Protein AF-A0A8J3ZI90-F1 (afdb_monomer_lite)

Radius of gyration: 17.06 Å; chains: 1; bounding box: 37×40×48 Å

pLDDT: mean 91.85, std 9.41, range [46.22, 98.62]

Foldseek 3Di:
DADDDLVLLVLLVVLLVCVVVVRLVVVLVVLVVQCVVCLLPLVSLVSNLSSLVSCLVVDPDPVVNVVSLVSNLVSLVSNCVNPVLNLVSLVVQLVSLLPPDCVPVPDVVSNVVSLVVSLVSLVVSLVSCVVDPDDLLNLLSLLSQLLSCVVVVVVVSNVVSLVVSVPDPRAEDPRQSVLLVSCVSLLVCLVRPDPVCNVSSLVNLCHHPVPHPSSVVSNVVVVD

Secondary structure (DSSP, 8-state):
-BPP-HHHHHHHHHHHHHHHTT-HHHHHHHHHHHHHH-TTSHHHHHHHHHHHHHHGGG--SHHHHHHHHHHHHHHHHHHHHH-TTBHHHHHHHHHHHHT--TTSTT-HHHHHHHHHHHHHHHHHHHHHHTTS---GGGHHHHHHHHHHHHTTT-HHHHHHHHHHHTSSPP-----HHHHHHHTHHHHHHHHHS-TTTHHHHHHHHHHH-TT-HHHHHHHHHTT-

Sequence (224 aa):
MRLITRADDELYEAVRVALRLGRANRIVDQLNERYQTDWDDPEVSFRYTLAVMATLHTVRSDVEGHRSYNAAMEALGDVLSAAPDHWPARYCRARLRALVPTGFSAYTMFVEHERTMAREDLDDLADRQAAEPWEPYFACTHVQQAYVASMSDDWPAVARFLELAGRQPPAPVRFKALGSMLCEPLLALYSSVGVGQRPVVGALMAAMFPDQAAVTAALAQSVR

Organism: NCBI:txid175570

Structure (mmCIF, N/CA/C/O backbone):
data_AF-A0A8J3ZI90-F1
#
_entry.id   AF-A0A8J3ZI90-F1
#
loop_
_atom_site.group_PDB
_atom_site.id
_atom_site.type_symbol
_atom_site.label_atom_id
_atom_site.label_alt_id
_atom_site.label_comp_id
_atom_site.label_asym_id
_atom_site.label_entity_id
_atom_site.label_seq_id
_atom_site.pdbx_PDB_ins_code
_atom_site.Cartn_x
_atom_site.Cartn_y
_atom_site.Cartn_z
_atom_site.occupancy
_atom_site.B_iso_or_equiv
_atom_site.auth_seq_id
_atom_site.auth_comp_id
_atom_site.auth_asym_id
_atom_site.auth_atom_id
_atom_site.pdbx_PDB_model_num
ATOM 1 N N . MET A 1 1 ? -8.433 -15.099 2.879 1.00 94.88 1 MET A N 1
ATOM 2 C CA . MET A 1 1 ? -7.638 -13.857 2.907 1.00 94.88 1 MET A CA 1
ATOM 3 C C . MET A 1 1 ? -8.563 -12.658 3.084 1.00 94.88 1 MET A C 1
ATOM 5 O O . MET A 1 1 ? -9.571 -12.579 2.387 1.00 94.88 1 MET A O 1
ATOM 9 N N . ARG A 1 2 ? -8.254 -11.710 3.978 1.00 96.81 2 ARG A N 1
ATOM 10 C CA . ARG A 1 2 ? -9.009 -10.446 4.090 1.00 96.81 2 ARG A CA 1
ATOM 11 C C . ARG A 1 2 ? -8.510 -9.467 3.021 1.00 96.81 2 ARG A C 1
ATOM 13 O O . ARG A 1 2 ? -7.347 -9.071 3.039 1.00 96.81 2 ARG A O 1
ATOM 20 N N . LEU A 1 3 ? -9.389 -9.088 2.093 1.00 97.31 3 LEU A N 1
ATOM 21 C CA . LEU A 1 3 ? -9.102 -8.251 0.916 1.00 97.31 3 LEU A CA 1
ATOM 22 C C . LEU A 1 3 ? -9.386 -6.755 1.137 1.00 97.31 3 LEU A C 1
ATOM 24 O O . LEU A 1 3 ? -9.948 -6.367 2.158 1.00 97.31 3 LEU A O 1
ATOM 28 N N . ILE A 1 4 ? -8.994 -5.889 0.193 1.00 97.06 4 ILE A N 1
ATOM 29 C CA . ILE A 1 4 ? -9.379 -4.469 0.254 1.00 97.06 4 ILE A CA 1
ATOM 30 C C . ILE A 1 4 ? -10.895 -4.367 0.087 1.00 97.06 4 ILE A C 1
ATOM 32 O O . ILE A 1 4 ? -11.472 -4.933 -0.841 1.00 97.06 4 ILE A O 1
ATOM 36 N N . THR A 1 5 ? -11.539 -3.610 0.965 1.00 97.06 5 THR A N 1
ATOM 37 C CA . THR A 1 5 ? -12.968 -3.325 0.894 1.00 97.06 5 THR A CA 1
ATOM 38 C C . THR A 1 5 ? -13.215 -1.868 0.524 1.00 97.06 5 THR A C 1
ATOM 40 O O . THR A 1 5 ? -12.354 -0.998 0.652 1.00 97.06 5 THR A O 1
ATOM 43 N N . ARG A 1 6 ? -14.446 -1.570 0.108 1.00 96.88 6 ARG A N 1
ATOM 44 C CA . ARG A 1 6 ? -14.879 -0.192 -0.136 1.00 96.88 6 ARG A CA 1
ATOM 45 C C . ARG A 1 6 ? -14.795 0.688 1.119 1.00 96.88 6 ARG A C 1
ATOM 47 O O . ARG A 1 6 ? -14.474 1.864 1.000 1.00 96.88 6 ARG A O 1
ATOM 54 N N . ALA A 1 7 ? -15.043 0.121 2.300 1.00 97.62 7 ALA A N 1
ATOM 55 C CA . ALA A 1 7 ? -14.961 0.854 3.561 1.00 97.62 7 ALA A CA 1
ATOM 56 C C . ALA A 1 7 ? -13.531 1.337 3.854 1.00 97.62 7 ALA A C 1
ATOM 58 O O . ALA A 1 7 ? -13.356 2.428 4.393 1.00 97.62 7 ALA A O 1
ATOM 59 N N . ASP A 1 8 ? -12.514 0.568 3.451 1.00 97.88 8 ASP A N 1
ATOM 60 C CA . ASP A 1 8 ? -11.112 0.975 3.584 1.00 97.88 8 ASP A CA 1
ATOM 61 C C . ASP A 1 8 ? -10.805 2.201 2.711 1.00 97.88 8 ASP A C 1
ATOM 63 O O . ASP A 1 8 ? -10.159 3.148 3.163 1.00 97.88 8 ASP A O 1
ATOM 67 N N . ASP A 1 9 ? -11.301 2.200 1.467 1.00 97.50 9 ASP A N 1
ATOM 68 C CA . ASP A 1 9 ? -11.129 3.308 0.519 1.00 97.50 9 ASP A CA 1
ATOM 69 C C . ASP A 1 9 ? -11.841 4.578 0.995 1.00 97.50 9 ASP A C 1
ATOM 71 O O . ASP A 1 9 ? -11.252 5.658 0.999 1.00 97.50 9 ASP A O 1
ATOM 75 N N . GLU A 1 10 ? -13.082 4.439 1.466 1.00 98.00 10 GLU A N 1
ATOM 76 C CA . GLU A 1 10 ? -13.883 5.547 1.992 1.00 98.00 10 GLU A CA 1
ATOM 77 C C . GLU A 1 10 ? -13.281 6.134 3.275 1.00 98.00 10 GLU A C 1
ATOM 79 O O . GLU A 1 10 ? -13.232 7.357 3.421 1.00 98.00 10 GLU A O 1
ATOM 84 N N . LEU A 1 11 ? -12.762 5.296 4.182 1.00 97.56 11 LEU A N 1
ATOM 85 C CA . LEU A 1 11 ? -12.053 5.763 5.375 1.00 97.56 11 LEU A CA 1
ATOM 86 C C . LEU A 1 11 ? -10.794 6.546 4.992 1.00 97.56 11 LEU A C 1
ATOM 88 O O . LEU A 1 11 ? -10.580 7.659 5.481 1.00 97.56 11 LEU A O 1
ATOM 92 N N . TYR A 1 12 ? -9.975 5.990 4.098 1.00 96.56 12 TYR A N 1
ATOM 93 C CA . TYR A 1 12 ? -8.755 6.647 3.641 1.00 96.56 12 TYR A CA 1
ATOM 94 C C . TYR A 1 12 ? -9.069 7.983 2.944 1.00 96.56 12 TYR A C 1
ATOM 96 O O . TYR A 1 12 ? -8.401 8.992 3.194 1.00 96.56 12 TYR A O 1
ATOM 104 N N . GLU A 1 13 ? -10.125 8.042 2.122 1.00 96.12 13 GLU A N 1
ATOM 105 C CA . GLU A 1 13 ? -10.606 9.288 1.511 1.00 96.12 13 GLU A CA 1
ATOM 106 C C . GLU A 1 13 ? -11.054 10.301 2.570 1.00 96.12 13 GLU A C 1
ATOM 108 O O . GLU A 1 13 ? -10.624 11.458 2.532 1.00 96.12 13 GLU A O 1
ATOM 113 N N . ALA A 1 14 ? -11.870 9.875 3.537 1.00 96.88 14 ALA A N 1
ATOM 114 C CA . ALA A 1 14 ? -12.400 10.737 4.587 1.00 96.88 14 ALA A CA 1
ATOM 115 C C . ALA A 1 14 ? -11.279 11.378 5.414 1.00 96.88 14 ALA A C 1
ATOM 117 O O . ALA A 1 14 ? -11.306 12.590 5.648 1.00 96.88 14 ALA A O 1
ATOM 118 N N . VAL A 1 15 ? -10.256 10.605 5.793 1.00 96.56 15 VAL A N 1
ATOM 119 C CA . VAL A 1 15 ? -9.102 11.129 6.535 1.00 96.56 15 VAL A CA 1
ATOM 120 C C . VAL A 1 15 ? -8.306 12.114 5.681 1.00 96.56 15 VAL A C 1
ATOM 122 O O . VAL A 1 15 ? -7.981 13.201 6.157 1.00 96.56 15 VAL A O 1
ATOM 125 N N . ARG A 1 16 ? -8.053 11.816 4.399 1.00 94.25 16 ARG A N 1
ATOM 126 C CA . ARG A 1 16 ? -7.352 12.749 3.494 1.00 94.25 16 ARG A CA 1
ATOM 127 C C . ARG A 1 16 ? -8.119 14.050 3.268 1.00 94.25 16 ARG A C 1
ATOM 129 O O . ARG A 1 16 ? -7.508 15.118 3.191 1.00 94.25 16 ARG A O 1
ATOM 136 N N . VAL A 1 17 ? -9.444 13.991 3.157 1.00 95.12 17 VAL A N 1
ATOM 137 C CA . VAL A 1 17 ? -10.294 15.186 3.058 1.00 95.12 17 VAL A CA 1
ATOM 138 C C . VAL A 1 17 ? -10.249 15.971 4.367 1.00 95.12 17 VAL A C 1
ATOM 140 O O . VAL A 1 17 ? -9.995 17.175 4.341 1.00 95.12 17 VAL A O 1
ATOM 143 N N . ALA A 1 18 ? -10.414 15.305 5.511 1.00 95.00 18 ALA A N 1
ATOM 144 C CA . ALA A 1 18 ? -10.320 15.940 6.821 1.00 95.00 18 ALA A CA 1
ATOM 145 C C . ALA A 1 18 ? -8.951 16.596 7.038 1.00 95.00 18 ALA A C 1
ATOM 147 O O . ALA A 1 18 ? -8.878 17.690 7.593 1.00 95.00 18 ALA A O 1
ATOM 148 N N . LEU A 1 19 ? -7.876 15.982 6.545 1.00 93.19 19 LEU A N 1
ATOM 149 C CA . LEU A 1 19 ? -6.521 16.515 6.614 1.00 93.19 19 LEU A CA 1
ATOM 150 C C . LEU A 1 19 ? -6.383 17.837 5.859 1.00 93.19 19 LEU A C 1
ATOM 152 O O . LEU A 1 19 ? -5.883 18.811 6.416 1.00 93.19 19 LEU A O 1
ATOM 156 N N . ARG A 1 20 ? -6.916 17.917 4.632 1.00 91.06 20 ARG A N 1
ATOM 157 C CA . ARG A 1 20 ? -6.957 19.167 3.846 1.00 91.06 20 ARG A CA 1
ATOM 158 C C . ARG A 1 20 ? -7.763 20.274 4.530 1.00 91.06 20 ARG A C 1
ATOM 160 O O . ARG A 1 20 ? -7.511 21.448 4.285 1.00 91.06 20 ARG A O 1
ATOM 167 N N . LEU A 1 21 ? -8.715 19.899 5.381 1.00 93.62 21 LEU A N 1
ATOM 168 C CA . LEU A 1 21 ? -9.534 20.816 6.174 1.00 93.62 21 LEU A CA 1
ATOM 169 C C . LEU A 1 21 ? -8.946 21.112 7.567 1.00 93.62 21 LEU A C 1
ATOM 171 O O . LEU A 1 21 ? -9.581 21.826 8.342 1.00 93.62 21 LEU A O 1
ATOM 175 N N . GLY A 1 22 ? -7.778 20.557 7.916 1.00 90.81 22 GLY A N 1
ATOM 176 C CA . GLY A 1 22 ? -7.155 20.722 9.235 1.00 90.81 22 GLY A CA 1
ATOM 177 C C . GLY A 1 22 ? -7.889 20.005 10.376 1.00 90.81 22 GLY A C 1
ATOM 178 O O . GLY A 1 22 ? -7.821 20.437 11.522 1.00 90.81 22 GLY A O 1
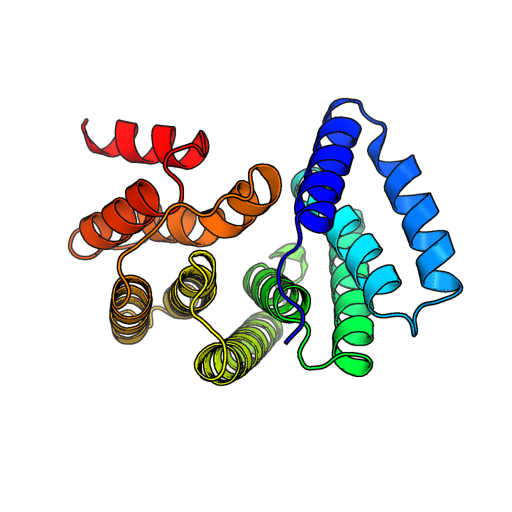ATOM 179 N N . ARG A 1 23 ? -8.640 18.938 10.072 1.00 92.94 23 ARG A N 1
ATOM 180 C CA . ARG A 1 23 ? -9.513 18.206 11.011 1.00 92.94 23 ARG A CA 1
ATOM 181 C C . ARG A 1 23 ? -9.178 16.718 11.165 1.00 92.94 23 ARG A C 1
ATOM 183 O O . ARG A 1 23 ? -9.905 16.022 11.869 1.00 92.94 23 ARG A O 1
ATOM 190 N N . ALA A 1 24 ? -8.114 16.223 10.530 1.00 93.38 24 ALA A N 1
ATOM 191 C CA . ALA A 1 24 ? -7.755 14.800 10.574 1.00 93.38 24 ALA A CA 1
ATOM 192 C C . ALA A 1 24 ? -7.481 14.286 11.995 1.00 93.38 24 ALA A C 1
ATOM 194 O O . ALA A 1 24 ? -7.908 13.179 12.307 1.00 93.38 24 ALA A O 1
ATOM 195 N N . ASN A 1 25 ? -6.862 15.099 12.862 1.00 92.12 25 ASN A N 1
ATOM 196 C CA . ASN A 1 25 ? -6.497 14.687 14.224 1.00 92.12 25 ASN A CA 1
ATOM 197 C C . ASN A 1 25 ? -7.694 14.144 15.003 1.00 92.12 25 ASN A C 1
ATOM 199 O O . ASN A 1 25 ? -7.590 13.088 15.598 1.00 92.12 25 ASN A O 1
ATOM 203 N N . ARG A 1 26 ? -8.875 14.767 14.888 1.00 93.81 26 ARG A N 1
ATOM 204 C CA . ARG A 1 26 ? -10.079 14.275 15.573 1.00 93.81 26 ARG A CA 1
ATOM 205 C C . ARG A 1 26 ? -10.471 12.856 15.148 1.00 93.81 26 ARG A C 1
ATOM 207 O O . ARG A 1 26 ? -10.953 12.097 15.976 1.00 93.81 26 ARG A O 1
ATOM 214 N N . ILE A 1 27 ? -10.311 12.520 13.868 1.00 95.75 27 ILE A N 1
ATOM 215 C CA . ILE A 1 27 ? -10.618 11.175 13.361 1.00 95.75 27 ILE A CA 1
ATOM 216 C C . ILE A 1 27 ? -9.556 10.188 13.853 1.00 95.75 27 ILE A C 1
ATOM 218 O O . ILE A 1 27 ? -9.899 9.112 14.331 1.00 95.75 27 ILE A O 1
ATOM 222 N N . VAL A 1 28 ? -8.278 10.569 13.769 1.00 95.88 28 VAL A N 1
ATOM 223 C CA . VAL A 1 28 ? -7.154 9.736 14.218 1.00 95.88 28 VAL A CA 1
ATOM 224 C C . VAL A 1 28 ? -7.227 9.472 15.723 1.00 95.88 28 VAL A C 1
ATOM 226 O O . VAL A 1 28 ? -7.087 8.325 16.126 1.00 95.88 28 VAL A O 1
ATOM 229 N N . ASP A 1 29 ? -7.520 10.485 16.539 1.00 96.50 29 ASP A N 1
ATOM 230 C CA . ASP A 1 29 ? -7.630 10.372 17.997 1.00 96.50 29 ASP A CA 1
ATOM 231 C C . ASP A 1 29 ? -8.770 9.424 18.397 1.00 96.50 29 ASP A C 1
ATOM 233 O O . ASP A 1 29 ? -8.571 8.542 19.225 1.00 96.50 29 ASP A O 1
ATOM 237 N N . GLN A 1 30 ? -9.938 9.531 17.751 1.00 96.88 30 GLN A N 1
ATOM 238 C CA . GLN A 1 30 ? -11.066 8.619 17.991 1.00 96.88 30 GLN A CA 1
ATOM 239 C C . GLN A 1 30 ? -10.735 7.169 17.620 1.00 96.88 30 GLN A C 1
ATOM 241 O O . GLN A 1 30 ? -11.113 6.237 18.329 1.00 96.88 30 GLN A O 1
ATOM 246 N N . LEU A 1 31 ? -10.031 6.967 16.504 1.00 97.50 31 LEU A N 1
ATOM 247 C CA . LEU A 1 31 ? -9.581 5.638 16.098 1.00 97.50 31 LEU A CA 1
ATOM 248 C C . LEU A 1 31 ? -8.491 5.104 17.031 1.00 97.50 31 LEU A C 1
ATOM 250 O O . LEU A 1 31 ? -8.495 3.913 17.324 1.00 97.50 31 LEU A O 1
ATOM 254 N N . ASN A 1 32 ? -7.613 5.969 17.542 1.00 97.94 32 ASN A N 1
ATOM 255 C CA . ASN A 1 32 ? -6.610 5.601 18.533 1.00 97.94 32 ASN A CA 1
ATOM 256 C C . ASN A 1 32 ? -7.262 5.184 19.857 1.00 97.94 32 ASN A C 1
ATOM 258 O O . ASN A 1 32 ? -6.924 4.137 20.384 1.00 97.94 32 ASN A O 1
ATOM 262 N N . GLU A 1 33 ? -8.230 5.943 20.380 1.00 98.00 33 GLU A N 1
ATOM 263 C CA . GLU A 1 33 ? -8.982 5.568 21.591 1.00 98.00 33 GLU A CA 1
ATOM 264 C C . GLU A 1 33 ? -9.627 4.181 21.450 1.00 98.00 33 GLU A C 1
ATOM 266 O O . GLU A 1 33 ? -9.586 3.362 22.373 1.00 98.00 33 GLU A O 1
ATOM 271 N N . ARG A 1 34 ? -10.185 3.890 20.268 1.00 97.44 34 ARG A N 1
ATOM 272 C CA . ARG A 1 34 ? -10.749 2.573 19.971 1.00 97.44 34 ARG A CA 1
ATOM 273 C C . ARG A 1 34 ? -9.671 1.492 19.883 1.00 97.44 34 ARG A C 1
ATOM 275 O O . ARG A 1 34 ? -9.847 0.426 20.454 1.00 97.44 34 ARG A O 1
ATOM 282 N N . TYR A 1 35 ? -8.551 1.779 19.232 1.00 98.06 35 TYR A N 1
ATOM 283 C CA . TYR A 1 35 ? -7.409 0.870 19.161 1.00 98.06 35 TYR A CA 1
ATOM 284 C C . TYR A 1 35 ? -6.835 0.543 20.544 1.00 98.06 35 TYR A C 1
ATOM 286 O O . TYR A 1 35 ? -6.638 -0.621 20.853 1.00 98.06 35 TYR A O 1
ATOM 294 N N . GLN A 1 36 ? -6.673 1.526 21.430 1.00 97.62 36 GLN A N 1
ATOM 295 C CA . GLN A 1 36 ? -6.175 1.286 22.790 1.00 97.62 36 GLN A CA 1
ATOM 296 C C . GLN A 1 36 ? -7.103 0.395 23.633 1.00 97.62 36 GLN A C 1
ATOM 298 O O . GLN A 1 36 ? -6.655 -0.202 24.611 1.00 97.62 36 GLN A O 1
ATOM 303 N N . THR A 1 37 ? -8.393 0.324 23.289 1.00 97.44 37 THR A N 1
ATOM 304 C CA . THR A 1 37 ? -9.376 -0.497 24.010 1.00 97.44 37 THR A CA 1
ATOM 305 C C . THR A 1 37 ? -9.537 -1.892 23.412 1.00 97.44 37 THR A C 1
ATOM 307 O O . THR A 1 37 ? -9.610 -2.847 24.179 1.00 97.44 37 THR A O 1
ATOM 310 N N . ASP A 1 38 ? -9.505 -2.011 22.082 1.00 97.25 38 ASP A N 1
ATOM 311 C CA . ASP A 1 38 ? -9.782 -3.250 21.344 1.00 97.25 38 ASP A CA 1
ATOM 312 C C . ASP A 1 38 ? -8.664 -3.564 20.326 1.00 97.25 38 ASP A C 1
ATOM 314 O O . ASP A 1 38 ? -8.918 -3.769 19.138 1.00 97.25 38 ASP A O 1
ATOM 318 N N . TRP A 1 39 ? -7.400 -3.537 20.764 1.00 95.69 39 TRP A N 1
ATOM 319 C CA . TRP A 1 39 ? -6.234 -3.747 19.887 1.00 95.69 39 TRP A CA 1
ATOM 320 C C . TRP A 1 39 ? -6.161 -5.166 19.296 1.00 95.69 39 TRP A C 1
ATOM 322 O O . TRP A 1 39 ? -5.506 -5.379 18.272 1.00 95.69 39 TRP A O 1
ATOM 332 N N . ASP A 1 40 ? -6.837 -6.131 19.923 1.00 95.12 40 ASP A N 1
ATOM 333 C CA . ASP A 1 40 ? -6.939 -7.521 19.480 1.00 95.12 40 ASP A CA 1
ATOM 334 C C . ASP A 1 40 ? -7.951 -7.721 18.337 1.00 95.12 40 ASP A C 1
ATOM 336 O O . ASP A 1 40 ? -7.905 -8.751 17.660 1.00 95.12 40 ASP A O 1
ATOM 340 N N . ASP A 1 41 ? -8.821 -6.737 18.071 1.00 98.19 41 ASP A N 1
ATOM 341 C CA . ASP A 1 41 ? -9.655 -6.704 16.869 1.00 98.19 41 ASP A CA 1
ATOM 342 C C . ASP A 1 41 ? -8.825 -6.185 15.672 1.00 98.19 41 ASP A C 1
ATOM 344 O O . ASP A 1 41 ? -8.497 -4.991 15.597 1.00 98.19 41 ASP A O 1
ATOM 348 N N . PRO A 1 42 ? -8.512 -7.042 14.678 1.00 97.94 42 PRO A N 1
ATOM 349 C CA . PRO A 1 42 ? -7.692 -6.649 13.537 1.00 97.94 42 PRO A CA 1
ATOM 350 C C . PRO A 1 42 ? -8.324 -5.526 12.701 1.00 97.94 42 PRO A C 1
ATOM 352 O O . PRO A 1 42 ? -7.600 -4.730 12.109 1.00 97.94 42 PRO A O 1
ATOM 355 N N . GLU A 1 43 ? -9.652 -5.398 12.648 1.00 98.31 43 GLU A N 1
ATOM 356 C CA . GLU A 1 43 ? -10.294 -4.328 11.875 1.00 98.31 43 GLU A CA 1
ATOM 357 C C . GLU A 1 43 ? -10.212 -2.978 12.596 1.00 98.31 43 GLU A C 1
ATOM 359 O O . GLU A 1 43 ? -10.113 -1.933 11.947 1.00 98.31 43 GLU A O 1
ATOM 364 N N . VAL A 1 44 ? -10.222 -2.973 13.931 1.00 98.00 44 VAL A N 1
ATOM 365 C CA . VAL A 1 44 ? -9.988 -1.756 14.721 1.00 98.00 44 VAL A CA 1
ATOM 366 C C . VAL A 1 44 ? -8.561 -1.262 14.499 1.00 98.00 44 VAL A C 1
ATOM 368 O O . VAL A 1 44 ? -8.368 -0.113 14.082 1.00 98.00 44 VAL A O 1
ATOM 371 N N . SER A 1 45 ? -7.580 -2.141 14.703 1.00 98.38 45 SER A N 1
ATOM 372 C CA . SER A 1 45 ? -6.159 -1.834 14.535 1.00 98.38 45 SER A CA 1
ATOM 373 C C . SER A 1 45 ? -5.852 -1.387 13.102 1.00 98.38 45 SER A C 1
ATOM 375 O O . SER A 1 45 ? -5.206 -0.357 12.895 1.00 98.38 45 SER A O 1
ATOM 377 N N . PHE A 1 46 ? -6.416 -2.062 12.093 1.00 98.56 46 PHE A N 1
ATOM 378 C CA . PHE A 1 46 ? -6.199 -1.703 10.691 1.00 98.56 46 PHE A CA 1
ATOM 379 C C . PHE A 1 46 ? -6.803 -0.343 10.312 1.00 98.56 46 PHE A C 1
ATOM 381 O O . PHE A 1 46 ? -6.159 0.444 9.612 1.00 98.56 46 PHE A O 1
ATOM 388 N N . ARG A 1 47 ? -8.013 -0.012 10.788 1.00 98.38 47 ARG A N 1
ATOM 389 C CA . ARG A 1 47 ? -8.628 1.308 10.540 1.00 98.38 47 ARG A CA 1
ATOM 390 C C . ARG A 1 47 ? -7.807 2.435 11.152 1.00 98.38 47 ARG A C 1
ATOM 392 O O . ARG A 1 47 ? -7.625 3.469 10.506 1.00 98.38 47 ARG A O 1
ATOM 399 N N . TYR A 1 48 ? -7.299 2.232 12.367 1.00 98.31 48 TYR A N 1
ATOM 400 C CA . TYR A 1 48 ? -6.387 3.180 12.994 1.00 98.31 48 TYR A CA 1
ATOM 401 C C . TYR A 1 48 ? -5.117 3.361 12.154 1.00 98.31 48 TYR A C 1
ATOM 403 O O . TYR A 1 48 ? -4.789 4.495 11.792 1.00 98.31 48 TYR A O 1
ATOM 411 N N . THR A 1 49 ? -4.467 2.270 11.730 1.00 97.69 49 THR A N 1
ATOM 412 C CA . THR A 1 49 ? -3.303 2.347 10.838 1.00 97.69 49 THR A CA 1
ATOM 413 C C . THR A 1 49 ? -3.609 3.121 9.555 1.00 97.69 49 THR A C 1
ATOM 415 O O . THR A 1 49 ? -2.839 4.009 9.192 1.00 97.69 49 THR A O 1
ATOM 418 N N . LEU A 1 50 ? -4.710 2.819 8.856 1.00 97.12 50 LEU A N 1
ATOM 419 C CA . LEU A 1 50 ? -5.065 3.509 7.610 1.00 97.12 50 LEU A CA 1
ATOM 420 C C . LEU A 1 50 ? -5.199 5.021 7.813 1.00 97.12 50 LEU A C 1
ATOM 422 O O . LEU A 1 50 ? -4.744 5.798 6.970 1.00 97.12 50 LEU A O 1
ATOM 426 N N . ALA A 1 51 ? -5.785 5.442 8.935 1.00 96.75 51 ALA A N 1
ATOM 427 C CA . ALA A 1 51 ? -5.912 6.852 9.269 1.00 96.75 51 ALA A CA 1
ATOM 428 C C . ALA A 1 51 ? -4.553 7.509 9.547 1.00 96.75 51 ALA A C 1
ATOM 430 O O . ALA A 1 51 ? -4.296 8.598 9.037 1.00 96.75 51 ALA A O 1
ATOM 431 N N . VAL A 1 52 ? -3.660 6.841 10.283 1.00 95.50 52 VAL A N 1
ATOM 432 C CA . VAL A 1 52 ? -2.292 7.333 10.516 1.00 95.50 52 VAL A CA 1
ATOM 433 C C . VAL A 1 52 ? -1.511 7.419 9.202 1.00 95.50 52 VAL A C 1
ATOM 435 O O . VAL A 1 52 ? -0.885 8.434 8.908 1.00 95.50 52 VAL A O 1
ATOM 438 N N . MET A 1 53 ? -1.587 6.396 8.350 1.00 93.69 53 MET A N 1
ATOM 439 C CA . MET A 1 53 ? -0.898 6.394 7.057 1.00 93.69 53 MET A CA 1
ATOM 440 C C . MET A 1 53 ? -1.360 7.535 6.145 1.00 93.69 53 MET A C 1
ATOM 442 O O . MET A 1 53 ? -0.534 8.154 5.473 1.00 93.69 53 MET A O 1
ATOM 446 N N . ALA A 1 54 ? -2.655 7.861 6.158 1.00 93.12 54 ALA A N 1
ATOM 447 C CA . ALA A 1 54 ? -3.208 8.967 5.381 1.00 93.12 54 ALA A CA 1
ATOM 448 C C . ALA A 1 54 ? -2.644 10.345 5.782 1.00 93.12 54 ALA A C 1
ATOM 450 O O . ALA A 1 54 ? -2.701 11.276 4.972 1.00 93.12 54 ALA A O 1
ATOM 451 N N . THR A 1 55 ? -2.103 10.496 6.998 1.00 90.62 55 THR A N 1
ATOM 452 C CA . THR A 1 55 ? -1.546 11.763 7.500 1.00 90.62 55 THR A CA 1
ATOM 453 C C . THR A 1 55 ? -0.022 11.859 7.395 1.00 90.62 55 THR A C 1
ATOM 455 O O . THR A 1 55 ? 0.500 12.978 7.403 1.00 90.62 55 THR A O 1
ATOM 458 N N . LEU A 1 56 ? 0.693 10.741 7.193 1.00 85.06 56 LEU A N 1
ATOM 459 C CA . LEU A 1 56 ? 2.167 10.680 7.191 1.00 85.06 56 LEU A CA 1
ATOM 460 C C . LEU A 1 56 ? 2.837 11.725 6.284 1.00 85.06 56 LEU A C 1
ATOM 462 O O . LEU A 1 56 ? 3.804 12.365 6.688 1.00 85.06 56 LEU A O 1
ATOM 466 N N . HIS A 1 57 ? 2.302 11.966 5.084 1.00 72.44 57 HIS A N 1
ATOM 467 C CA . HIS A 1 57 ? 2.894 12.898 4.112 1.00 72.44 57 HIS A CA 1
ATOM 468 C C . HIS A 1 57 ? 2.765 14.386 4.483 1.00 72.44 57 HIS A C 1
ATOM 470 O O . HIS A 1 57 ? 3.305 15.243 3.786 1.00 72.44 57 HIS A O 1
ATOM 476 N N . THR A 1 58 ? 2.021 14.716 5.538 1.00 73.62 58 THR A N 1
ATOM 477 C CA . THR A 1 58 ? 1.785 16.110 5.961 1.00 73.62 58 THR A CA 1
ATOM 478 C C . THR A 1 58 ? 2.534 16.507 7.218 1.00 73.62 58 THR A C 1
ATOM 480 O O . THR A 1 58 ? 2.505 17.676 7.611 1.00 73.62 58 THR A O 1
ATOM 483 N N . VAL A 1 59 ? 3.217 15.546 7.832 1.00 72.50 59 VAL A N 1
ATOM 484 C CA . VAL A 1 59 ? 3.958 15.768 9.056 1.00 72.50 59 VAL A CA 1
ATOM 485 C C . VAL A 1 59 ? 5.191 16.618 8.757 1.00 72.50 59 VAL A C 1
ATOM 487 O O . VAL A 1 59 ? 5.991 16.299 7.882 1.00 72.50 59 VAL A O 1
ATOM 490 N N . ARG A 1 60 ? 5.312 17.747 9.463 1.00 64.94 60 ARG A N 1
ATOM 491 C CA . ARG A 1 60 ? 6.343 18.768 9.198 1.00 64.94 60 ARG A CA 1
ATOM 492 C C . ARG A 1 60 ? 7.604 18.601 10.038 1.00 64.94 60 ARG A C 1
ATOM 494 O O . ARG A 1 60 ? 8.587 19.284 9.769 1.00 64.94 60 ARG A O 1
ATOM 501 N N . SER A 1 61 ? 7.559 17.761 11.070 1.00 74.56 61 SER A N 1
ATOM 502 C CA . SER A 1 61 ? 8.686 17.523 11.971 1.00 74.56 61 SER A CA 1
ATOM 503 C C . SER A 1 61 ? 9.087 16.053 11.973 1.00 74.56 61 SER A C 1
ATOM 505 O O . SER A 1 61 ? 8.228 15.173 12.011 1.00 74.56 61 SER A O 1
ATOM 507 N N . ASP A 1 62 ? 10.393 15.789 12.001 1.00 74.38 62 ASP A N 1
ATOM 508 C CA . ASP A 1 62 ? 10.924 14.421 12.017 1.00 74.38 62 ASP A CA 1
ATOM 509 C C . ASP A 1 62 ? 10.399 13.623 13.220 1.00 74.38 62 ASP A C 1
ATOM 511 O O . ASP A 1 62 ? 10.033 12.461 13.087 1.00 74.38 62 ASP A O 1
ATOM 515 N N . VAL A 1 63 ? 10.262 14.263 14.388 1.00 76.38 63 VAL A N 1
ATOM 516 C CA . VAL A 1 63 ? 9.767 13.623 15.622 1.00 76.38 63 VAL A CA 1
ATOM 517 C C . VAL A 1 63 ? 8.322 13.140 15.486 1.00 76.38 63 VAL A C 1
ATOM 519 O O . VAL A 1 63 ? 7.995 12.021 15.881 1.00 76.38 63 VAL A O 1
ATOM 522 N N . GLU A 1 64 ? 7.439 13.976 14.947 1.00 79.38 64 GLU A N 1
ATOM 523 C CA . GLU A 1 64 ? 6.037 13.608 14.735 1.00 79.38 64 GLU A CA 1
ATOM 524 C C . GLU A 1 64 ? 5.911 12.547 13.631 1.00 79.38 64 GLU A C 1
ATOM 526 O O . GLU A 1 64 ? 5.077 11.641 13.732 1.00 79.38 64 GLU A O 1
ATOM 531 N N . GLY A 1 65 ? 6.788 12.608 12.622 1.00 81.94 65 GLY A N 1
ATOM 532 C CA . GLY A 1 65 ? 6.861 11.615 11.553 1.00 81.94 65 GLY A CA 1
ATOM 533 C C . GLY A 1 65 ? 7.278 10.258 12.108 1.00 81.94 65 GLY A C 1
ATOM 534 O O . GLY A 1 65 ? 6.638 9.249 11.822 1.00 81.94 65 GLY A O 1
ATOM 535 N N . HIS A 1 66 ? 8.279 10.246 12.992 1.00 82.94 66 HIS A N 1
ATOM 536 C CA . HIS A 1 66 ? 8.737 9.047 13.685 1.00 82.94 66 HIS A CA 1
ATOM 537 C C . HIS A 1 66 ? 7.648 8.440 14.572 1.00 82.94 66 HIS A C 1
ATOM 539 O O . HIS A 1 66 ? 7.424 7.232 14.529 1.00 82.94 66 HIS A O 1
ATOM 545 N N . ARG A 1 67 ? 6.934 9.266 15.348 1.00 86.94 67 ARG A N 1
ATOM 546 C CA . ARG A 1 67 ? 5.825 8.793 16.190 1.00 86.94 67 ARG A CA 1
ATOM 547 C C . ARG A 1 67 ? 4.729 8.137 15.351 1.00 86.94 67 ARG A C 1
ATOM 549 O O . ARG A 1 67 ? 4.269 7.056 15.698 1.00 86.94 67 ARG A O 1
ATOM 556 N N . SER A 1 68 ? 4.343 8.778 14.252 1.00 89.88 68 SER A N 1
ATOM 557 C CA . SER A 1 68 ? 3.292 8.278 13.361 1.00 89.88 68 SER A CA 1
ATOM 558 C C . SER A 1 68 ? 3.717 6.991 12.647 1.00 89.88 68 SER A C 1
ATOM 560 O O . SER A 1 68 ? 2.927 6.058 12.546 1.00 89.88 68 SER A O 1
ATOM 562 N N . TYR A 1 69 ? 4.978 6.904 12.205 1.00 90.12 69 TYR A N 1
ATOM 563 C CA . TYR A 1 69 ? 5.543 5.681 11.629 1.00 90.12 69 TYR A CA 1
ATOM 564 C C . TYR A 1 69 ? 5.486 4.514 12.621 1.00 90.12 69 TYR A C 1
ATOM 566 O O . TYR A 1 69 ? 4.948 3.459 12.291 1.00 90.12 69 TYR A O 1
ATOM 574 N N . ASN A 1 70 ? 5.981 4.719 13.845 1.00 91.69 70 ASN A N 1
ATOM 575 C CA . ASN A 1 70 ? 5.991 3.680 14.874 1.00 91.69 70 ASN A CA 1
ATOM 576 C C . ASN A 1 70 ? 4.571 3.231 15.233 1.00 91.69 70 ASN A C 1
ATOM 578 O O . ASN A 1 70 ? 4.317 2.034 15.270 1.00 91.69 70 ASN A O 1
ATOM 582 N N . ALA A 1 71 ? 3.640 4.174 15.409 1.00 94.44 71 ALA A N 1
ATOM 583 C CA . ALA A 1 71 ? 2.245 3.860 15.705 1.00 94.44 71 ALA A CA 1
ATOM 584 C C . ALA A 1 71 ? 1.580 3.035 14.589 1.00 94.44 71 ALA A C 1
ATOM 586 O O . ALA A 1 71 ? 0.849 2.087 14.867 1.00 94.44 71 ALA A O 1
ATOM 587 N N . ALA A 1 72 ? 1.848 3.363 13.320 1.00 96.00 72 ALA A N 1
ATOM 588 C CA . ALA A 1 72 ? 1.343 2.580 12.198 1.00 96.00 72 ALA A CA 1
ATOM 589 C C . ALA A 1 72 ? 1.962 1.172 12.158 1.00 96.00 72 ALA A C 1
ATOM 591 O O . ALA A 1 72 ? 1.244 0.201 11.937 1.00 96.00 72 ALA A O 1
ATOM 592 N N . MET A 1 73 ? 3.273 1.052 12.386 1.00 95.81 73 MET A N 1
ATOM 593 C CA . MET A 1 73 ? 3.978 -0.234 12.391 1.00 95.81 73 MET A CA 1
ATOM 594 C C . MET A 1 73 ? 3.541 -1.152 13.537 1.00 95.81 73 MET A C 1
ATOM 596 O O . MET A 1 73 ? 3.381 -2.350 13.310 1.00 95.81 73 MET A O 1
ATOM 600 N N . GLU A 1 74 ? 3.327 -0.599 14.732 1.00 97.06 74 GLU A N 1
ATOM 601 C CA . GLU A 1 74 ? 2.820 -1.317 15.906 1.00 97.06 74 GLU A CA 1
ATOM 602 C C . GLU A 1 74 ? 1.419 -1.873 15.637 1.00 97.06 74 GLU A C 1
ATOM 604 O O . GLU A 1 74 ? 1.235 -3.089 15.643 1.00 97.06 74 GLU A O 1
ATOM 609 N N . ALA A 1 75 ? 0.479 -1.013 15.235 1.00 98.12 75 ALA A N 1
ATOM 610 C CA 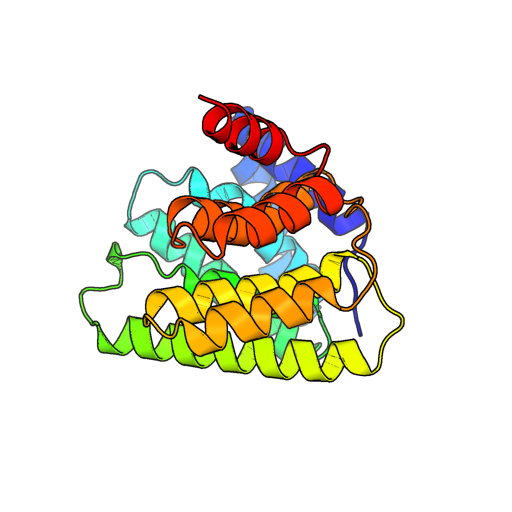. ALA A 1 75 ? -0.884 -1.434 14.924 1.00 98.12 75 ALA A CA 1
ATOM 611 C C . ALA A 1 75 ? -0.935 -2.466 13.779 1.00 98.12 75 ALA A C 1
ATOM 613 O O . ALA A 1 75 ? -1.691 -3.428 13.851 1.00 98.12 75 ALA A O 1
ATOM 614 N N . LEU A 1 76 ? -0.093 -2.346 12.743 1.00 98.31 76 LEU A N 1
ATOM 615 C CA . LEU A 1 76 ? 0.025 -3.376 11.696 1.00 98.31 76 LEU A CA 1
ATOM 616 C C . LEU A 1 76 ? 0.585 -4.702 12.217 1.00 98.31 76 LEU A C 1
ATOM 618 O O . LEU A 1 76 ? 0.245 -5.762 11.688 1.00 98.31 76 LEU A O 1
ATOM 622 N N . GLY A 1 77 ? 1.470 -4.646 13.213 1.00 97.88 77 GLY A N 1
ATOM 623 C CA . GLY A 1 77 ? 1.937 -5.811 13.954 1.00 97.88 77 GLY A CA 1
ATOM 624 C C . GLY A 1 77 ? 0.778 -6.531 14.632 1.00 97.88 77 GLY A C 1
ATOM 625 O O . GLY A 1 77 ? 0.622 -7.735 14.424 1.00 97.88 77 GLY A O 1
ATOM 626 N N . ASP A 1 78 ? -0.073 -5.788 15.337 1.00 98.44 78 ASP A N 1
ATOM 627 C CA . ASP A 1 78 ? -1.250 -6.335 16.019 1.00 98.44 78 ASP A CA 1
ATOM 628 C C . ASP A 1 78 ? -2.245 -6.951 15.031 1.00 98.44 78 ASP A C 1
ATOM 630 O O . ASP A 1 78 ? -2.658 -8.100 15.210 1.00 98.44 78 ASP A O 1
ATOM 634 N N . VAL A 1 79 ? -2.540 -6.258 13.920 1.00 98.62 79 VAL A N 1
ATOM 635 C CA . VAL A 1 79 ? -3.410 -6.791 12.854 1.00 98.62 79 VAL A CA 1
ATOM 636 C C . VAL A 1 79 ? -2.895 -8.132 12.347 1.00 98.62 79 VAL A C 1
ATOM 638 O O . VAL A 1 79 ? -3.668 -9.072 12.208 1.00 98.62 79 VAL A O 1
ATOM 641 N N . LEU A 1 80 ? -1.597 -8.241 12.056 1.00 97.94 80 LEU A N 1
ATOM 642 C CA . LEU A 1 80 ? -1.021 -9.449 11.459 1.00 97.94 80 LEU A CA 1
ATOM 643 C C . LEU A 1 80 ? -0.740 -10.554 12.481 1.00 97.94 80 LEU A C 1
ATOM 645 O O . LEU A 1 80 ? -0.577 -11.707 12.082 1.00 97.94 80 LEU A O 1
ATOM 649 N N . SER A 1 81 ? -0.705 -10.218 13.771 1.00 97.69 81 SER A N 1
ATOM 650 C CA . SER A 1 81 ? -0.708 -11.183 14.871 1.00 97.69 81 SER A CA 1
ATOM 651 C C . SER A 1 81 ? -2.085 -11.845 15.007 1.00 97.69 81 SER A C 1
ATOM 653 O O . SER A 1 81 ? -2.175 -13.071 15.065 1.00 97.69 81 SER A O 1
ATOM 655 N N . ALA A 1 82 ? -3.162 -11.049 14.974 1.00 97.69 82 ALA A N 1
ATOM 656 C CA . ALA A 1 82 ? -4.539 -11.534 15.094 1.00 97.69 82 ALA A CA 1
ATOM 657 C C . ALA A 1 82 ? -5.093 -12.147 13.790 1.00 97.69 82 ALA A C 1
ATOM 659 O O . ALA A 1 82 ? -5.797 -13.156 13.821 1.00 97.69 82 ALA A O 1
ATOM 660 N N . ALA A 1 83 ? -4.757 -11.566 12.636 1.00 97.69 83 ALA A N 1
ATOM 661 C CA . ALA A 1 83 ? -5.209 -11.970 11.304 1.00 97.69 83 ALA A CA 1
ATOM 662 C C . ALA A 1 83 ? -4.033 -12.027 10.301 1.00 97.69 83 ALA A C 1
ATOM 664 O O . ALA A 1 83 ? -3.829 -11.111 9.496 1.00 97.69 83 ALA A O 1
ATOM 665 N N . PRO A 1 84 ? -3.242 -13.119 10.294 1.00 96.56 84 PRO A N 1
ATOM 666 C CA . PRO A 1 84 ? -2.063 -13.244 9.431 1.00 96.56 84 PRO A CA 1
ATOM 667 C C . PRO A 1 84 ? -2.355 -13.193 7.923 1.00 96.56 84 PRO A C 1
ATOM 669 O O . PRO A 1 84 ? -1.450 -12.926 7.128 1.00 96.56 84 PRO A O 1
ATOM 672 N N . ASP A 1 85 ? -3.592 -13.459 7.503 1.00 96.44 85 ASP A N 1
ATOM 673 C CA . ASP A 1 85 ? -4.048 -13.402 6.112 1.00 96.44 85 ASP A CA 1
ATOM 674 C C . ASP A 1 85 ? -4.673 -12.043 5.732 1.00 96.44 85 ASP A C 1
ATOM 676 O O . ASP A 1 85 ? -5.381 -11.935 4.728 1.00 96.44 85 ASP A O 1
ATOM 680 N N . HIS A 1 86 ? -4.408 -10.988 6.508 1.00 98.06 86 HIS A N 1
ATOM 681 C CA . HIS A 1 86 ? -4.898 -9.642 6.232 1.00 98.06 86 HIS A CA 1
ATOM 682 C C . HIS A 1 86 ? -4.070 -8.939 5.143 1.00 98.06 86 HIS A C 1
ATOM 684 O O . HIS A 1 86 ? -3.110 -8.211 5.426 1.00 98.06 86 HIS A O 1
ATOM 690 N N . TRP A 1 87 ? -4.462 -9.134 3.877 1.00 97.81 87 TRP A N 1
ATOM 691 C CA . TRP A 1 87 ? -3.723 -8.681 2.690 1.00 97.81 87 TRP A CA 1
ATOM 692 C C . TRP A 1 87 ? -3.305 -7.204 2.759 1.00 97.81 87 TRP A C 1
ATOM 694 O O . TRP A 1 87 ? -2.108 -6.924 2.648 1.00 97.81 87 TRP A O 1
ATOM 704 N N . PRO A 1 88 ? -4.213 -6.236 3.012 1.00 97.81 88 PRO A N 1
ATOM 705 C CA . PRO A 1 88 ? -3.810 -4.836 2.953 1.00 97.81 88 PRO A CA 1
ATOM 706 C C . PRO A 1 88 ? -2.964 -4.406 4.147 1.00 97.81 88 PRO A C 1
ATOM 708 O O . PRO A 1 88 ? -2.188 -3.468 4.014 1.00 97.81 88 PRO A O 1
ATOM 711 N N . ALA A 1 89 ? -3.031 -5.110 5.279 1.00 98.25 89 ALA A N 1
ATOM 712 C CA . ALA A 1 89 ? -2.151 -4.816 6.407 1.00 98.25 89 ALA A CA 1
ATOM 713 C C . ALA A 1 89 ? -0.717 -5.234 6.076 1.00 98.25 89 ALA A C 1
ATOM 715 O O . ALA A 1 89 ? 0.214 -4.447 6.240 1.00 98.25 89 ALA A O 1
ATOM 716 N N . ARG A 1 90 ? -0.538 -6.432 5.510 1.00 98.38 90 ARG A N 1
ATOM 717 C CA . ARG A 1 90 ? 0.775 -6.913 5.065 1.00 98.38 90 ARG A CA 1
ATOM 718 C C . ARG A 1 90 ? 1.359 -6.037 3.962 1.00 98.38 90 ARG A C 1
ATOM 720 O O . ARG A 1 90 ? 2.516 -5.637 4.062 1.00 98.38 90 ARG A O 1
ATOM 727 N N . TYR A 1 91 ? 0.545 -5.657 2.975 1.00 98.31 91 TYR A N 1
ATOM 728 C CA . TYR A 1 91 ? 0.956 -4.718 1.932 1.00 98.31 91 TYR A CA 1
ATOM 729 C C . TYR A 1 91 ? 1.392 -3.364 2.518 1.00 98.31 91 TYR A C 1
ATOM 731 O O . TYR A 1 91 ? 2.476 -2.868 2.210 1.00 98.31 91 TYR A O 1
ATOM 739 N N . CYS A 1 92 ? 0.575 -2.769 3.396 1.00 97.75 92 CYS A N 1
ATOM 740 C CA . CYS A 1 92 ? 0.890 -1.498 4.046 1.00 97.75 92 CYS A CA 1
ATOM 741 C C . CYS A 1 92 ? 2.162 -1.580 4.899 1.00 97.75 92 CYS A C 1
ATOM 743 O O . CYS A 1 92 ? 2.983 -0.665 4.837 1.00 97.75 92 CYS A O 1
ATOM 745 N N . ARG A 1 93 ? 2.364 -2.681 5.635 1.00 97.75 93 ARG A N 1
ATOM 746 C CA . ARG A 1 93 ? 3.567 -2.908 6.449 1.00 97.75 93 ARG A CA 1
ATOM 747 C C . ARG A 1 93 ? 4.812 -2.997 5.582 1.00 97.75 93 ARG A C 1
ATOM 749 O O . ARG A 1 93 ? 5.768 -2.268 5.828 1.00 97.75 93 ARG A O 1
ATOM 756 N N . ALA A 1 94 ? 4.776 -3.804 4.523 1.00 97.56 94 ALA A N 1
ATOM 757 C CA . ALA A 1 94 ? 5.872 -3.888 3.565 1.00 97.56 94 ALA A CA 1
ATOM 758 C C . ALA A 1 94 ? 6.191 -2.524 2.936 1.00 97.56 94 ALA A C 1
ATOM 760 O O . ALA A 1 94 ? 7.357 -2.149 2.804 1.00 97.56 94 ALA A O 1
ATOM 761 N N . ARG A 1 95 ? 5.158 -1.750 2.581 1.00 95.06 95 ARG A N 1
ATOM 762 C CA . ARG A 1 95 ? 5.329 -0.401 2.032 1.00 95.06 95 ARG A CA 1
ATOM 763 C C . ARG A 1 95 ? 5.980 0.549 3.037 1.00 95.06 95 ARG A C 1
ATOM 765 O O . ARG A 1 95 ? 6.894 1.272 2.654 1.00 95.06 95 ARG A O 1
ATOM 772 N N . LEU A 1 96 ? 5.541 0.562 4.296 1.00 93.31 96 LEU A N 1
ATOM 773 C CA . LEU A 1 96 ? 6.145 1.409 5.331 1.00 93.31 96 LEU A CA 1
ATOM 774 C C . LEU A 1 96 ? 7.609 1.035 5.579 1.00 93.31 96 LEU A C 1
ATOM 776 O O . LEU A 1 96 ? 8.462 1.918 5.550 1.00 93.31 96 LEU A O 1
ATOM 780 N N . ARG A 1 97 ? 7.914 -0.261 5.690 1.00 93.44 97 ARG A N 1
ATOM 781 C CA . ARG A 1 97 ? 9.286 -0.779 5.820 1.00 93.44 97 ARG A CA 1
ATOM 782 C C . ARG A 1 97 ? 10.194 -0.399 4.645 1.00 93.44 97 ARG A C 1
ATOM 784 O O . ARG A 1 97 ? 11.383 -0.157 4.821 1.00 93.44 97 ARG A O 1
ATOM 791 N N . ALA A 1 98 ? 9.644 -0.310 3.434 1.00 90.38 98 ALA A N 1
ATOM 792 C CA . ALA A 1 98 ? 10.387 0.167 2.268 1.00 90.38 98 ALA A CA 1
ATOM 793 C C . ALA A 1 98 ? 10.672 1.680 2.322 1.00 90.38 98 ALA A C 1
ATOM 795 O O . ALA A 1 98 ? 11.688 2.140 1.806 1.00 90.38 98 ALA A O 1
ATOM 796 N N . LEU A 1 99 ? 9.779 2.451 2.947 1.00 84.56 99 LEU A N 1
ATOM 797 C CA . LEU A 1 99 ? 9.803 3.914 3.006 1.00 84.56 99 LEU A CA 1
ATOM 798 C C . LEU A 1 99 ? 10.322 4.460 4.344 1.00 84.56 99 LEU A C 1
ATOM 800 O O . LEU A 1 99 ? 10.000 5.599 4.688 1.00 84.56 99 LEU A O 1
ATOM 804 N N . VAL A 1 100 ? 11.101 3.673 5.097 1.00 79.19 100 VAL A N 1
ATOM 805 C CA . VAL A 1 100 ? 11.685 4.089 6.384 1.00 79.19 100 VAL A CA 1
ATOM 806 C C . VAL A 1 100 ? 12.281 5.495 6.248 1.00 79.19 100 VAL A C 1
ATOM 808 O O . VAL A 1 100 ? 13.195 5.689 5.439 1.00 79.19 100 VAL A O 1
ATOM 811 N N . PRO A 1 101 ? 11.773 6.489 7.004 1.00 67.31 101 PRO A N 1
ATOM 812 C CA . PRO A 1 101 ? 12.255 7.857 6.896 1.00 67.31 101 PRO A CA 1
ATOM 813 C C . PRO A 1 101 ? 13.758 7.930 7.156 1.00 67.31 101 PRO A C 1
ATOM 815 O O . PRO A 1 101 ? 14.264 7.365 8.123 1.00 67.31 101 PRO A O 1
ATOM 818 N N . THR A 1 102 ? 14.491 8.671 6.329 1.00 62.22 102 THR A N 1
ATOM 819 C CA . THR A 1 102 ? 15.953 8.796 6.453 1.00 62.22 102 THR A CA 1
ATOM 820 C C . THR A 1 102 ? 16.393 9.534 7.727 1.00 62.22 102 THR A C 1
ATOM 822 O O . THR A 1 102 ? 17.556 9.479 8.111 1.00 62.22 102 THR A O 1
ATOM 825 N N . GLY A 1 103 ? 15.465 10.172 8.451 1.00 56.88 103 GLY A N 1
ATOM 826 C CA . GLY A 1 103 ? 15.696 10.645 9.822 1.0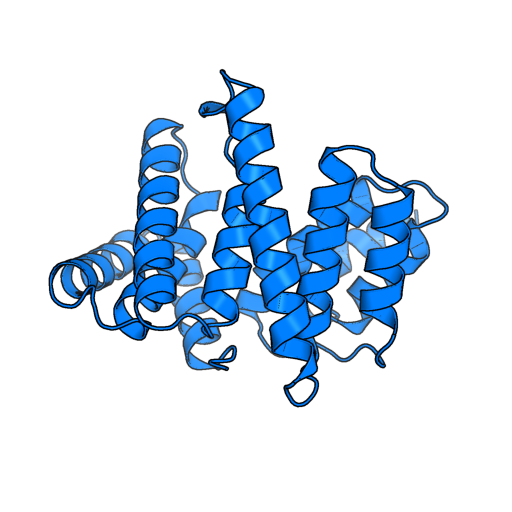0 56.88 103 GLY A CA 1
ATOM 827 C C . GLY A 1 103 ? 15.978 9.511 10.824 1.00 56.88 103 GLY A C 1
ATOM 828 O O . GLY A 1 103 ? 16.711 9.721 11.788 1.00 56.88 103 GLY A O 1
ATOM 829 N N . PHE A 1 104 ? 15.483 8.291 10.564 1.00 51.66 104 PHE A N 1
ATOM 830 C CA . PHE A 1 104 ? 15.859 7.067 11.286 1.00 51.66 104 PHE A CA 1
ATOM 831 C C . PHE A 1 104 ? 17.211 6.497 10.819 1.00 51.66 104 PHE A C 1
ATOM 833 O O . PHE A 1 104 ? 17.833 5.700 11.522 1.00 51.66 104 PHE A O 1
ATOM 840 N N . SER A 1 105 ? 17.680 6.873 9.623 1.00 51.41 105 SER A N 1
ATOM 841 C CA . SER A 1 105 ? 18.742 6.174 8.892 1.00 51.41 105 SER A CA 1
ATOM 842 C C . SER A 1 105 ? 20.162 6.630 9.223 1.00 51.41 105 SER A C 1
ATOM 844 O O . SER A 1 105 ? 21.049 6.521 8.378 1.00 51.41 105 SER A O 1
ATOM 846 N N . ALA A 1 106 ? 20.432 7.065 10.458 1.00 55.72 106 ALA A N 1
ATOM 847 C CA . ALA A 1 106 ? 21.821 7.140 10.926 1.00 55.72 106 ALA A CA 1
ATOM 848 C C . ALA A 1 106 ? 22.503 5.749 10.918 1.00 55.72 106 ALA A C 1
ATOM 850 O O . ALA A 1 106 ? 23.727 5.657 10.969 1.00 55.72 106 ALA A O 1
ATOM 851 N N . TYR A 1 107 ? 21.717 4.669 10.800 1.00 67.44 107 TYR A N 1
ATOM 852 C CA . TYR A 1 107 ? 22.182 3.287 10.753 1.00 67.44 107 TYR A CA 1
ATOM 853 C C . TYR A 1 107 ? 21.737 2.593 9.459 1.00 67.44 107 TYR A C 1
ATOM 855 O O . TYR A 1 107 ? 20.630 2.066 9.380 1.00 67.44 107 TYR A O 1
ATOM 863 N N . THR A 1 108 ? 22.616 2.537 8.454 1.00 76.81 108 THR A N 1
ATOM 864 C CA . THR A 1 108 ? 22.407 1.793 7.193 1.00 76.81 108 THR A CA 1
ATOM 865 C C . THR A 1 108 ? 21.917 0.359 7.433 1.00 76.81 108 THR A C 1
ATOM 867 O O . THR A 1 108 ? 20.993 -0.090 6.762 1.00 76.81 108 THR A O 1
ATOM 870 N N . MET A 1 109 ? 22.446 -0.314 8.466 1.00 82.75 109 MET A N 1
ATOM 871 C CA . MET A 1 109 ? 22.026 -1.668 8.856 1.00 82.75 109 MET A CA 1
ATOM 872 C C . MET A 1 109 ? 20.535 -1.764 9.211 1.00 82.75 109 MET A C 1
ATOM 874 O O . MET A 1 109 ? 19.901 -2.771 8.916 1.00 82.75 109 MET A O 1
ATOM 878 N N . PHE A 1 110 ? 19.959 -0.727 9.829 1.00 84.44 110 PHE A N 1
ATOM 879 C CA . PHE A 1 110 ? 18.533 -0.709 10.162 1.00 84.44 110 PHE A CA 1
ATOM 880 C C . PHE A 1 110 ? 17.675 -0.619 8.896 1.00 84.44 110 PHE A C 1
ATOM 882 O O . PHE A 1 110 ? 16.731 -1.383 8.735 1.00 84.44 110 PHE A O 1
ATOM 889 N N . VAL A 1 111 ? 18.041 0.259 7.957 1.00 85.75 111 VAL A N 1
ATOM 890 C CA . VAL A 1 111 ? 17.322 0.398 6.679 1.00 85.75 111 VAL A CA 1
ATOM 891 C C . VAL A 1 111 ? 17.395 -0.891 5.860 1.00 85.75 111 VAL A C 1
ATOM 893 O O . VAL A 1 111 ? 16.397 -1.318 5.284 1.00 85.75 111 VAL A O 1
ATOM 896 N N . GLU A 1 112 ? 18.557 -1.539 5.814 1.00 88.62 112 GLU A N 1
ATOM 897 C CA . GLU A 1 112 ? 18.724 -2.828 5.136 1.00 88.62 112 GLU A CA 1
ATOM 898 C C . GLU A 1 112 ? 17.905 -3.942 5.797 1.00 88.62 112 GLU A C 1
ATOM 900 O O . GLU A 1 112 ? 17.296 -4.757 5.094 1.00 88.62 112 GLU A O 1
ATOM 905 N N . HIS A 1 113 ? 17.840 -3.957 7.132 1.00 91.25 113 HIS A N 1
ATOM 906 C CA . HIS A 1 113 ? 16.990 -4.881 7.874 1.00 91.25 113 HIS A CA 1
ATOM 907 C C . HIS A 1 113 ? 15.512 -4.673 7.527 1.00 91.25 113 HIS A C 1
ATOM 909 O O . HIS A 1 113 ? 14.862 -5.613 7.075 1.00 91.25 113 HIS A O 1
ATOM 915 N N . GLU A 1 114 ? 14.998 -3.445 7.617 1.00 92.62 114 GLU A N 1
ATOM 916 C CA . GLU A 1 114 ? 13.599 -3.142 7.291 1.00 92.62 114 GLU A CA 1
ATOM 917 C C . GLU A 1 114 ? 13.262 -3.490 5.832 1.00 92.62 114 GLU A C 1
ATOM 919 O O . GLU A 1 114 ? 12.227 -4.093 5.559 1.00 92.62 114 GLU A O 1
ATOM 924 N N . ARG A 1 115 ? 14.166 -3.226 4.879 1.00 92.81 115 ARG A N 1
ATOM 925 C CA . ARG A 1 115 ? 13.996 -3.641 3.473 1.00 92.81 115 ARG A CA 1
ATOM 926 C C . ARG A 1 115 ? 14.028 -5.156 3.280 1.00 92.81 115 ARG A C 1
ATOM 928 O O . ARG A 1 115 ? 13.434 -5.663 2.331 1.00 92.81 115 ARG A O 1
ATOM 935 N N . THR A 1 116 ? 14.748 -5.889 4.124 1.00 95.06 116 THR A N 1
ATOM 936 C CA . THR A 1 116 ? 14.711 -7.360 4.140 1.00 95.06 116 THR A CA 1
ATOM 937 C C . THR A 1 116 ? 13.352 -7.839 4.628 1.00 95.06 116 THR A C 1
ATOM 939 O O . THR A 1 116 ? 12.681 -8.579 3.917 1.00 95.06 116 THR A O 1
ATOM 942 N N . MET A 1 117 ? 12.883 -7.298 5.750 1.00 96.75 117 MET A N 1
ATOM 943 C CA . MET A 1 117 ? 11.563 -7.600 6.296 1.00 96.75 117 MET A CA 1
ATOM 944 C C . MET A 1 117 ? 10.419 -7.214 5.337 1.00 96.75 117 MET A C 1
ATOM 946 O O . MET A 1 117 ? 9.402 -7.898 5.267 1.00 96.75 117 MET A O 1
ATOM 950 N N . ALA A 1 118 ? 10.577 -6.132 4.566 1.00 97.06 118 ALA A N 1
ATOM 951 C CA . ALA A 1 118 ? 9.630 -5.743 3.522 1.00 97.06 118 ALA A CA 1
ATOM 952 C C . ALA A 1 118 ? 9.546 -6.789 2.401 1.00 97.06 118 ALA A C 1
ATOM 954 O O . ALA A 1 118 ? 8.453 -7.070 1.918 1.00 97.06 118 ALA A O 1
ATOM 955 N N . ARG A 1 119 ? 10.684 -7.367 1.987 1.00 97.31 119 ARG A N 1
ATOM 956 C CA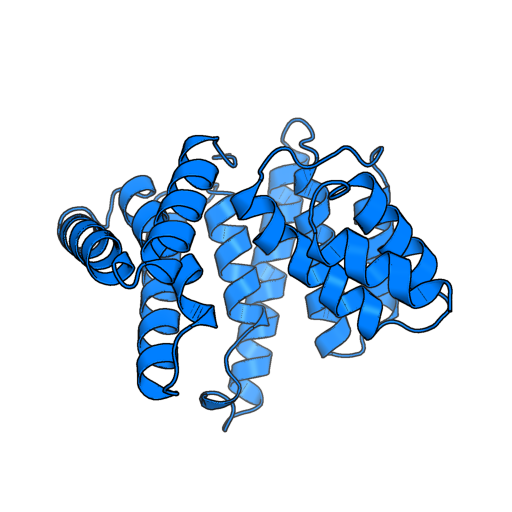 . ARG A 1 119 ? 10.720 -8.443 0.982 1.00 97.31 119 ARG A CA 1
ATOM 957 C C . ARG A 1 119 ? 10.020 -9.693 1.494 1.00 97.31 119 ARG A C 1
ATOM 959 O O . ARG A 1 119 ? 9.162 -10.208 0.794 1.00 97.31 119 ARG A O 1
ATOM 966 N N . GLU A 1 120 ? 10.308 -10.103 2.727 1.00 97.69 120 GLU A N 1
ATOM 967 C CA . GLU A 1 120 ? 9.645 -11.251 3.359 1.00 97.69 120 GLU A CA 1
ATOM 968 C C . GLU A 1 120 ? 8.121 -11.071 3.430 1.00 97.69 120 GLU A C 1
ATOM 970 O O . GLU A 1 120 ? 7.371 -11.986 3.094 1.00 97.69 120 GLU A O 1
ATOM 975 N N . ASP A 1 121 ? 7.649 -9.875 3.803 1.00 98.12 121 ASP A N 1
ATOM 976 C CA . ASP A 1 121 ? 6.216 -9.567 3.810 1.00 98.12 121 ASP A CA 1
ATOM 977 C C . ASP A 1 121 ? 5.588 -9.676 2.415 1.00 98.12 121 ASP A C 1
ATOM 979 O O . ASP A 1 121 ? 4.457 -10.144 2.291 1.00 98.12 121 ASP A O 1
ATOM 983 N N . LEU A 1 122 ? 6.294 -9.234 1.372 1.00 98.19 122 LEU A N 1
ATOM 984 C CA . LEU A 1 122 ? 5.793 -9.264 -0.003 1.00 98.19 122 LEU A CA 1
ATOM 985 C C . LEU A 1 122 ? 5.842 -10.657 -0.622 1.00 98.19 122 LEU A C 1
ATOM 987 O O . LEU A 1 122 ? 4.948 -10.988 -1.395 1.00 98.19 122 LEU A O 1
ATOM 991 N N . ASP A 1 123 ? 6.851 -11.457 -0.288 1.00 97.94 123 ASP A N 1
ATOM 992 C CA . ASP A 1 123 ? 6.963 -12.841 -0.738 1.00 97.94 123 ASP A CA 1
ATOM 993 C C . ASP A 1 123 ? 5.831 -13.682 -0.126 1.00 97.94 123 ASP A C 1
ATOM 995 O O . ASP A 1 123 ? 5.078 -14.317 -0.861 1.00 97.94 123 ASP A O 1
ATOM 999 N N . ASP A 1 124 ? 5.590 -13.570 1.187 1.00 96.81 124 ASP A N 1
ATOM 1000 C CA . ASP A 1 124 ? 4.444 -14.231 1.833 1.00 96.81 124 ASP A CA 1
ATOM 1001 C C . ASP A 1 124 ? 3.096 -13.709 1.293 1.00 96.81 124 ASP A C 1
ATOM 1003 O O . ASP A 1 124 ? 2.150 -14.478 1.116 1.00 96.81 124 ASP A O 1
ATOM 1007 N N . LEU A 1 125 ? 2.992 -12.415 0.962 1.00 96.12 125 LEU A N 1
ATOM 1008 C CA . LEU A 1 125 ? 1.794 -11.866 0.317 1.00 96.12 125 LEU A CA 1
ATOM 1009 C C . LEU A 1 125 ? 1.577 -12.447 -1.090 1.00 96.12 125 LEU A C 1
ATOM 1011 O O . LEU A 1 125 ? 0.441 -12.767 -1.446 1.00 96.12 125 LEU A O 1
ATOM 1015 N N . ALA A 1 126 ? 2.649 -12.590 -1.875 1.00 96.12 126 ALA A N 1
ATOM 1016 C CA . ALA A 1 126 ? 2.628 -13.165 -3.217 1.00 96.12 126 ALA A CA 1
ATOM 1017 C C . ALA A 1 126 ? 2.230 -14.652 -3.198 1.00 96.12 126 ALA A C 1
ATOM 1019 O O . ALA A 1 126 ? 1.440 -15.088 -4.040 1.00 96.12 126 ALA A O 1
ATOM 1020 N N . ASP A 1 127 ? 2.711 -15.407 -2.212 1.00 95.81 127 ASP A N 1
ATOM 1021 C CA . ASP A 1 127 ? 2.341 -16.810 -2.024 1.00 95.81 127 ASP A CA 1
ATOM 1022 C C . ASP A 1 127 ? 0.863 -16.953 -1.641 1.00 95.81 127 ASP A C 1
ATOM 1024 O O . ASP A 1 127 ? 0.140 -17.778 -2.204 1.00 95.81 127 ASP A O 1
ATOM 1028 N N . ARG A 1 128 ? 0.367 -16.104 -0.731 1.00 94.56 128 ARG A N 1
ATOM 1029 C CA . ARG A 1 128 ? -1.044 -16.125 -0.308 1.00 94.56 128 ARG A CA 1
ATOM 1030 C C . ARG A 1 128 ? -2.001 -15.729 -1.426 1.00 94.56 128 ARG A C 1
ATOM 1032 O O . ARG A 1 128 ? -3.020 -16.392 -1.608 1.00 94.56 128 ARG A O 1
A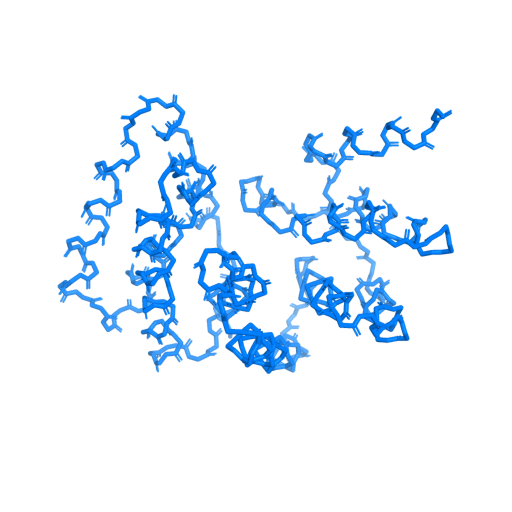TOM 1039 N N . GLN A 1 129 ? -1.688 -14.680 -2.190 1.00 94.81 129 GLN A N 1
ATOM 1040 C CA . GLN A 1 129 ? -2.563 -14.230 -3.280 1.00 94.81 129 GLN A CA 1
ATOM 1041 C C . GLN A 1 129 ? -2.660 -15.255 -4.421 1.00 94.81 129 GLN A C 1
ATOM 1043 O O . GLN A 1 129 ? -3.652 -15.258 -5.141 1.00 94.81 129 GLN A O 1
ATOM 1048 N N . ALA A 1 130 ? -1.672 -16.146 -4.579 1.00 92.81 130 ALA A N 1
ATOM 1049 C CA . ALA A 1 130 ? -1.710 -17.201 -5.593 1.00 92.81 130 ALA A CA 1
ATOM 1050 C C . ALA A 1 130 ? -2.823 -18.239 -5.349 1.00 92.81 130 ALA A C 1
ATOM 1052 O O . ALA A 1 130 ? -3.231 -18.929 -6.284 1.00 92.81 130 ALA A O 1
ATOM 1053 N N . ALA A 1 131 ? -3.321 -18.346 -4.112 1.00 93.00 131 ALA A N 1
ATOM 1054 C CA . ALA A 1 131 ? -4.424 -19.232 -3.744 1.00 93.00 131 ALA A CA 1
ATOM 1055 C C . ALA A 1 131 ? -5.814 -18.580 -3.882 1.00 93.00 131 ALA A C 1
ATOM 1057 O O . ALA A 1 131 ? -6.826 -19.248 -3.671 1.00 93.00 131 ALA A O 1
ATOM 1058 N N . GLU A 1 132 ? -5.877 -17.291 -4.214 1.00 94.12 132 GLU A N 1
ATOM 1059 C CA . GLU A 1 132 ? -7.104 -16.494 -4.203 1.00 94.12 132 GLU A CA 1
ATOM 1060 C C . GLU A 1 132 ? -7.528 -16.134 -5.638 1.00 94.12 132 GLU A C 1
ATOM 1062 O O . GLU A 1 132 ? -6.684 -16.048 -6.539 1.00 94.12 132 GLU A O 1
ATOM 1067 N N . PRO A 1 133 ? -8.832 -15.920 -5.900 1.00 93.69 133 PRO A N 1
ATOM 1068 C CA . PRO A 1 133 ? -9.280 -15.379 -7.176 1.00 93.69 133 PRO A CA 1
ATOM 1069 C C . PRO A 1 133 ? -8.565 -14.065 -7.487 1.00 93.69 133 PRO A C 1
ATOM 1071 O O . PRO A 1 133 ? -8.391 -13.216 -6.614 1.00 93.69 133 PRO A O 1
ATOM 1074 N N . TRP A 1 134 ? -8.142 -13.906 -8.739 1.00 92.56 134 TRP A N 1
ATOM 1075 C CA . TRP A 1 134 ? -7.347 -12.752 -9.135 1.00 92.56 134 TRP A CA 1
ATOM 1076 C C . TRP A 1 134 ? -8.110 -11.435 -8.957 1.00 92.56 134 TRP A C 1
ATOM 1078 O O . TRP A 1 134 ? -9.180 -11.248 -9.538 1.00 92.56 134 TRP A O 1
ATOM 1088 N N . GLU A 1 135 ? -7.489 -10.496 -8.244 1.00 94.75 135 GLU A N 1
ATOM 1089 C CA . GLU A 1 135 ? -7.932 -9.110 -8.121 1.00 94.75 135 GLU A CA 1
ATOM 1090 C C . GLU A 1 135 ? -6.935 -8.160 -8.807 1.00 94.75 135 GLU A C 1
ATOM 1092 O O . GLU A 1 135 ? -5.722 -8.350 -8.679 1.00 94.75 135 GLU A O 1
ATOM 1097 N N . PRO A 1 136 ? -7.386 -7.084 -9.487 1.00 94.00 136 PRO A N 1
ATOM 1098 C CA . PRO A 1 136 ? -6.491 -6.195 -10.235 1.00 94.00 136 PRO A CA 1
ATOM 1099 C C . PRO A 1 136 ? -5.353 -5.588 -9.405 1.00 94.00 136 PRO A C 1
ATOM 1101 O O . PRO A 1 136 ? -4.252 -5.372 -9.910 1.00 94.00 136 PRO A O 1
ATOM 1104 N N . TYR A 1 137 ? -5.592 -5.321 -8.118 1.00 95.50 137 TYR A N 1
ATOM 1105 C CA . TYR A 1 137 ? -4.588 -4.728 -7.238 1.00 95.50 137 TYR A CA 1
ATOM 1106 C C . TYR A 1 137 ? -3.524 -5.728 -6.752 1.00 95.50 137 TYR A C 1
ATOM 1108 O O . TYR A 1 137 ? -2.522 -5.281 -6.201 1.00 95.50 137 TYR A O 1
ATOM 1116 N N . PHE A 1 138 ? -3.655 -7.040 -6.993 1.00 96.56 138 PHE A N 1
ATOM 1117 C CA . PHE A 1 138 ? -2.597 -8.015 -6.674 1.00 96.56 138 PHE A CA 1
ATOM 1118 C C . PHE A 1 138 ? -1.311 -7.781 -7.472 1.00 96.56 138 PHE A C 1
ATOM 1120 O O . PHE A 1 138 ? -0.215 -8.049 -6.978 1.00 96.56 138 PHE A O 1
ATOM 1127 N N . ALA A 1 139 ? -1.408 -7.182 -8.662 1.00 96.44 139 ALA A N 1
ATOM 1128 C CA . ALA A 1 139 ? -0.232 -6.727 -9.400 1.00 96.44 139 ALA A CA 1
ATOM 1129 C C . ALA A 1 139 ? 0.594 -5.693 -8.603 1.00 96.44 139 ALA A C 1
ATOM 1131 O O . ALA A 1 139 ? 1.814 -5.639 -8.760 1.00 96.44 139 ALA A O 1
ATOM 1132 N N . CYS A 1 140 ? -0.026 -4.928 -7.692 1.00 97.12 140 CYS A N 1
ATOM 1133 C CA . CYS A 1 140 ? 0.684 -3.958 -6.852 1.00 97.12 140 CYS A CA 1
ATOM 1134 C C . CYS A 1 140 ? 1.687 -4.631 -5.909 1.00 97.12 140 CYS A C 1
ATOM 1136 O O . CYS A 1 140 ? 2.715 -4.027 -5.618 1.00 97.12 140 CYS A O 1
ATOM 1138 N N . THR A 1 141 ? 1.446 -5.874 -5.471 1.00 97.69 141 THR A N 1
ATOM 1139 C CA . THR A 1 141 ? 2.415 -6.653 -4.677 1.00 97.69 141 THR A CA 1
ATOM 1140 C C . THR A 1 141 ? 3.735 -6.791 -5.434 1.00 97.69 141 THR A C 1
ATOM 1142 O O . THR A 1 141 ? 4.797 -6.459 -4.912 1.00 97.69 141 THR A O 1
ATOM 1145 N N . HIS A 1 142 ? 3.667 -7.193 -6.705 1.00 97.62 142 HIS A N 1
ATOM 1146 C CA . HIS A 1 142 ? 4.847 -7.361 -7.551 1.00 97.62 142 HIS A CA 1
ATOM 1147 C C . HIS A 1 142 ? 5.501 -6.027 -7.910 1.00 97.62 142 HIS A C 1
ATOM 1149 O O . HIS A 1 142 ? 6.723 -5.913 -7.902 1.00 97.62 142 HIS A O 1
ATOM 1155 N N . VAL A 1 143 ? 4.714 -4.976 -8.145 1.00 97.38 143 VAL A N 1
ATOM 1156 C CA . VAL A 1 143 ? 5.268 -3.625 -8.312 1.00 97.38 143 VAL A CA 1
ATOM 1157 C C . VAL A 1 143 ? 6.024 -3.189 -7.051 1.00 97.38 143 VAL A C 1
ATOM 1159 O O . VAL A 1 143 ? 7.126 -2.656 -7.155 1.00 97.38 143 VAL A O 1
ATOM 1162 N N . GLN A 1 144 ? 5.476 -3.429 -5.859 1.00 97.81 144 GLN A N 1
ATOM 1163 C CA . GLN A 1 144 ? 6.145 -3.096 -4.605 1.00 97.81 144 GLN A CA 1
ATOM 1164 C C . GLN A 1 144 ? 7.435 -3.918 -4.428 1.00 97.81 144 GLN A C 1
ATOM 1166 O O . GLN A 1 144 ? 8.444 -3.355 -4.008 1.00 97.81 144 GLN A O 1
ATOM 1171 N N . GLN A 1 145 ? 7.455 -5.201 -4.817 1.00 98.06 145 GLN A N 1
ATOM 1172 C CA . GLN A 1 145 ? 8.686 -6.011 -4.857 1.00 98.06 145 GLN A CA 1
ATOM 1173 C C . GLN A 1 145 ? 9.728 -5.404 -5.806 1.00 98.06 145 GLN A C 1
ATOM 1175 O O . GLN A 1 145 ? 10.893 -5.266 -5.432 1.00 98.06 145 GLN A O 1
ATOM 1180 N N . ALA A 1 146 ? 9.312 -4.982 -7.006 1.00 97.25 146 ALA A N 1
ATOM 1181 C CA . ALA A 1 146 ? 10.184 -4.297 -7.959 1.00 97.25 146 ALA A CA 1
ATOM 1182 C C . ALA A 1 146 ? 10.745 -2.996 -7.367 1.00 97.25 146 ALA A C 1
ATOM 1184 O O . ALA A 1 146 ? 11.937 -2.722 -7.478 1.00 97.25 146 ALA A O 1
ATOM 1185 N N . TYR A 1 147 ? 9.911 -2.210 -6.688 1.00 96.31 147 TYR A N 1
ATOM 1186 C CA . TYR A 1 147 ? 10.344 -0.974 -6.048 1.00 96.31 147 TYR A CA 1
ATOM 1187 C C . TYR A 1 147 ? 11.376 -1.232 -4.945 1.00 96.31 147 TYR A C 1
ATOM 1189 O O . TYR A 1 147 ? 12.431 -0.598 -4.946 1.00 96.31 147 TYR A O 1
ATOM 1197 N N . VAL A 1 148 ? 11.145 -2.210 -4.065 1.00 95.50 148 VAL A N 1
ATOM 1198 C CA . VAL A 1 148 ? 12.118 -2.579 -3.025 1.00 95.50 148 VAL A CA 1
ATOM 1199 C C . VAL A 1 148 ? 13.429 -3.086 -3.636 1.00 95.50 148 VAL A C 1
ATOM 1201 O O . VAL A 1 148 ? 14.497 -2.670 -3.196 1.00 95.50 148 VAL A O 1
ATOM 1204 N N . ALA A 1 149 ? 13.370 -3.914 -4.684 1.00 95.31 149 ALA A N 1
ATOM 1205 C CA . ALA A 1 149 ? 14.559 -4.394 -5.394 1.00 95.31 149 ALA A CA 1
ATOM 1206 C C . ALA A 1 149 ? 15.378 -3.250 -6.020 1.00 95.31 149 ALA A C 1
ATOM 1208 O O . ALA A 1 149 ? 16.609 -3.270 -5.972 1.00 95.31 149 ALA A O 1
ATOM 1209 N N . SER A 1 150 ? 14.708 -2.215 -6.545 1.00 93.81 150 SER A N 1
ATOM 1210 C CA . SER A 1 150 ? 15.382 -1.043 -7.120 1.00 93.81 150 SER A CA 1
ATOM 1211 C C . SER A 1 150 ? 16.209 -0.259 -6.096 1.00 93.81 150 SER A C 1
ATOM 1213 O O . SER A 1 150 ? 17.225 0.325 -6.453 1.00 93.81 150 SER A O 1
ATOM 1215 N N . MET A 1 151 ? 15.840 -0.294 -4.809 1.00 90.56 151 MET A N 1
ATOM 1216 C CA . MET A 1 151 ? 16.593 0.378 -3.738 1.00 90.56 151 MET A CA 1
ATOM 1217 C C . MET A 1 151 ? 17.933 -0.287 -3.403 1.00 90.56 151 MET A C 1
ATOM 1219 O O . MET A 1 151 ? 18.723 0.278 -2.644 1.00 90.56 151 MET A O 1
ATOM 1223 N N . SER A 1 152 ? 18.150 -1.497 -3.913 1.00 88.75 152 SER A N 1
ATOM 1224 C CA . SER A 1 152 ? 19.386 -2.270 -3.786 1.00 88.75 152 SER A CA 1
ATOM 1225 C C . SER A 1 152 ? 20.060 -2.486 -5.144 1.00 88.75 152 SER A C 1
ATOM 1227 O O . SER A 1 152 ? 20.917 -3.358 -5.255 1.00 88.75 152 SER A O 1
ATOM 1229 N N . ASP A 1 153 ? 19.650 -1.735 -6.174 1.00 90.88 153 ASP A N 1
ATOM 1230 C CA . ASP A 1 153 ? 20.154 -1.842 -7.547 1.00 90.88 153 ASP A CA 1
ATOM 1231 C C . ASP A 1 153 ? 20.045 -3.260 -8.160 1.00 90.88 153 ASP A C 1
ATOM 1233 O O . ASP A 1 153 ? 20.764 -3.602 -9.103 1.00 90.88 153 ASP A O 1
ATOM 1237 N N . ASP A 1 154 ? 19.114 -4.098 -7.677 1.00 93.88 154 ASP A N 1
ATOM 1238 C CA . ASP A 1 154 ? 18.853 -5.440 -8.224 1.00 93.88 154 ASP A CA 1
ATOM 1239 C C . ASP A 1 154 ? 17.929 -5.356 -9.451 1.00 93.88 154 ASP A C 1
ATOM 1241 O O . ASP A 1 154 ? 16.761 -5.755 -9.448 1.00 93.88 154 ASP A O 1
ATOM 1245 N N . TRP A 1 155 ? 18.458 -4.782 -10.531 1.00 93.25 155 TRP A N 1
ATOM 1246 C CA . TRP A 1 155 ? 17.732 -4.578 -11.787 1.00 93.25 155 TRP A CA 1
ATOM 1247 C C . TRP A 1 155 ? 17.187 -5.865 -12.433 1.00 93.25 155 TRP A C 1
ATOM 1249 O O . TRP A 1 155 ? 16.080 -5.815 -12.982 1.00 93.25 155 TRP A O 1
ATOM 1259 N N . PRO A 1 156 ? 17.879 -7.024 -12.376 1.00 94.81 156 PRO A N 1
ATOM 1260 C CA . PRO A 1 156 ? 17.294 -8.294 -12.802 1.00 94.81 156 PRO A CA 1
ATOM 1261 C C . PRO A 1 156 ? 16.021 -8.654 -12.027 1.00 94.81 156 PRO A C 1
ATOM 1263 O O . PRO A 1 156 ? 15.033 -9.070 -12.640 1.00 94.81 156 PRO A O 1
ATOM 1266 N N . ALA A 1 157 ? 16.000 -8.461 -10.702 1.00 95.94 157 ALA A N 1
ATOM 1267 C CA . ALA A 1 157 ? 14.793 -8.680 -9.912 1.00 95.94 157 ALA A CA 1
ATOM 1268 C C . ALA A 1 157 ? 13.690 -7.667 -10.250 1.00 95.94 157 ALA A C 1
ATOM 1270 O O . ALA A 1 157 ? 12.540 -8.077 -10.409 1.00 95.94 157 ALA A O 1
ATOM 1271 N N . VAL A 1 158 ? 14.026 -6.383 -10.440 1.00 96.00 158 VAL A N 1
ATOM 1272 C CA . VAL A 1 158 ? 13.069 -5.349 -10.888 1.00 96.00 158 VAL A CA 1
ATOM 1273 C C . VAL A 1 158 ? 12.348 -5.798 -12.161 1.00 96.00 158 VA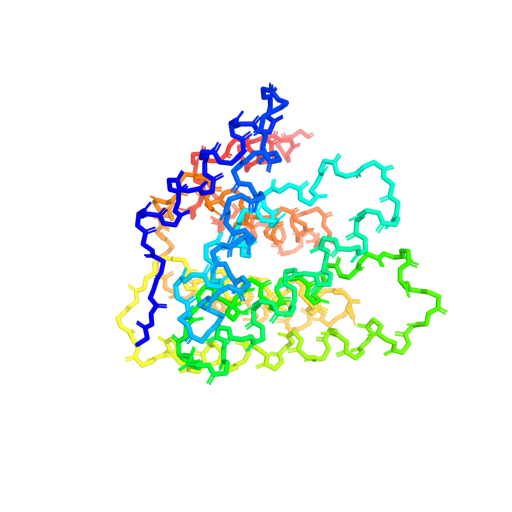L A C 1
ATOM 1275 O O . VAL A 1 158 ? 11.120 -5.816 -12.198 1.00 96.00 158 VAL A O 1
ATOM 1278 N N . ALA A 1 159 ? 13.097 -6.210 -13.188 1.00 94.94 159 ALA A N 1
ATOM 1279 C CA . ALA A 1 159 ? 12.526 -6.653 -14.459 1.00 94.94 159 ALA A CA 1
ATOM 1280 C C . ALA A 1 159 ? 11.607 -7.874 -14.288 1.00 94.94 159 ALA A C 1
ATOM 1282 O O . ALA A 1 159 ? 10.490 -7.880 -14.804 1.00 94.94 159 ALA A O 1
ATOM 1283 N N . ARG A 1 160 ? 12.043 -8.877 -13.513 1.00 96.38 160 ARG A N 1
ATOM 1284 C CA . ARG A 1 160 ? 11.248 -10.080 -13.216 1.00 96.38 160 ARG A CA 1
ATOM 1285 C C . ARG A 1 160 ? 9.930 -9.738 -12.518 1.00 96.38 160 ARG A C 1
ATOM 1287 O O . ARG A 1 160 ? 8.890 -10.288 -12.865 1.00 96.38 160 ARG A O 1
ATOM 1294 N N . PHE A 1 161 ? 9.959 -8.847 -11.532 1.00 97.31 161 PHE A N 1
ATOM 1295 C CA . PHE A 1 161 ? 8.760 -8.456 -10.793 1.00 97.31 161 PHE A CA 1
ATOM 1296 C C . PHE A 1 161 ? 7.803 -7.599 -11.633 1.00 97.31 161 PHE A C 1
ATOM 1298 O O . PHE A 1 161 ? 6.591 -7.780 -11.543 1.00 97.31 161 PHE A O 1
ATOM 1305 N N . LEU A 1 162 ? 8.315 -6.732 -12.512 1.00 95.88 162 LEU A N 1
ATOM 1306 C CA . LEU A 1 162 ? 7.478 -6.010 -13.479 1.00 95.88 162 LEU A CA 1
ATOM 1307 C C . LEU A 1 162 ? 6.825 -6.953 -14.498 1.00 95.88 162 LEU A C 1
ATOM 1309 O O . LEU A 1 162 ? 5.656 -6.770 -14.834 1.00 95.88 162 LEU A O 1
ATOM 1313 N N . GLU A 1 163 ? 7.541 -7.985 -14.951 1.00 94.75 163 GLU A N 1
ATOM 1314 C CA . GLU A 1 163 ? 6.961 -9.035 -15.791 1.00 94.75 163 GLU A CA 1
ATOM 1315 C C . GLU A 1 163 ? 5.828 -9.758 -15.051 1.00 94.75 163 GLU A C 1
ATOM 1317 O O . GLU A 1 163 ? 4.732 -9.882 -15.591 1.00 94.75 163 GLU A O 1
ATOM 1322 N N . LEU A 1 164 ? 6.059 -10.174 -13.797 1.00 95.06 164 LEU A N 1
ATOM 1323 C CA . LEU A 1 164 ? 5.046 -10.812 -12.948 1.00 95.06 164 LEU A CA 1
ATOM 1324 C C . LEU A 1 164 ? 3.798 -9.936 -12.776 1.00 95.06 164 LEU A C 1
ATOM 1326 O O . LEU A 1 164 ? 2.684 -10.438 -12.924 1.00 95.06 164 LEU A O 1
ATOM 1330 N N . ALA A 1 165 ? 3.974 -8.632 -12.540 1.00 94.94 165 ALA A N 1
ATOM 1331 C CA . ALA A 1 165 ? 2.873 -7.673 -12.443 1.00 94.94 165 ALA A CA 1
ATOM 1332 C C . ALA A 1 165 ? 2.032 -7.597 -13.733 1.00 94.94 165 ALA A C 1
ATOM 1334 O O . ALA A 1 165 ? 0.830 -7.355 -13.663 1.00 94.94 165 ALA A O 1
ATOM 1335 N N . GLY A 1 166 ? 2.650 -7.819 -14.899 1.00 92.31 166 GLY A N 1
ATOM 1336 C CA . GLY A 1 166 ? 2.001 -7.779 -16.212 1.00 92.31 166 GLY A CA 1
ATOM 1337 C C . GLY A 1 166 ? 1.489 -9.123 -16.746 1.00 92.31 166 GLY A C 1
ATOM 1338 O O . GLY A 1 166 ? 0.960 -9.152 -17.855 1.00 92.31 166 GLY A O 1
ATOM 1339 N N . ARG A 1 167 ? 1.648 -10.239 -16.015 1.00 89.00 167 ARG A N 1
ATOM 1340 C CA . ARG A 1 167 ? 1.238 -11.577 -16.500 1.00 89.00 167 ARG A CA 1
ATOM 1341 C C . ARG A 1 167 ? -0.267 -11.739 -16.648 1.00 89.00 167 ARG A C 1
ATOM 1343 O O . ARG A 1 167 ? -0.716 -12.462 -17.535 1.00 89.00 167 ARG A O 1
ATOM 1350 N N . GLN A 1 168 ? -1.031 -11.112 -15.764 1.00 85.62 168 GLN A N 1
ATOM 1351 C CA . GLN A 1 168 ? -2.484 -11.077 -15.871 1.00 85.62 168 GLN A CA 1
ATOM 1352 C C . GLN A 1 168 ? -2.898 -9.841 -16.669 1.00 85.62 168 GLN A C 1
ATOM 1354 O O . GLN A 1 168 ? -2.222 -8.815 -16.559 1.00 85.62 168 GLN A O 1
ATOM 1359 N N . PRO A 1 169 ? -3.995 -9.899 -17.450 1.00 79.06 169 PRO A N 1
ATOM 1360 C CA . PRO A 1 169 ? -4.506 -8.729 -18.149 1.00 79.06 169 PRO A CA 1
ATOM 1361 C C . PRO A 1 169 ? -4.683 -7.573 -17.157 1.00 79.06 169 PRO A C 1
ATOM 1363 O O . PRO A 1 169 ? -5.476 -7.701 -16.216 1.00 79.06 169 PRO A O 1
ATOM 1366 N N . PRO A 1 170 ? -3.938 -6.465 -17.313 1.00 79.31 170 PRO A N 1
ATOM 1367 C CA . PRO A 1 170 ? -4.024 -5.380 -16.360 1.00 79.31 170 PRO A CA 1
ATOM 1368 C C . PRO A 1 170 ? -5.415 -4.758 -16.459 1.00 79.31 170 PRO A C 1
ATOM 1370 O O . PRO A 1 170 ? -5.897 -4.414 -17.540 1.00 79.31 170 PRO A O 1
ATOM 1373 N N . ALA A 1 171 ? -6.069 -4.656 -15.309 1.00 89.88 171 ALA A N 1
ATOM 1374 C CA . ALA A 1 171 ? -7.395 -4.087 -15.168 1.00 89.88 171 ALA A CA 1
ATOM 1375 C C . ALA A 1 171 ? -7.339 -2.885 -14.215 1.00 89.88 171 ALA A C 1
ATOM 1377 O O . ALA A 1 171 ? -6.479 -2.849 -13.328 1.00 89.88 171 ALA A O 1
ATOM 1378 N N . PRO A 1 172 ? -8.252 -1.910 -14.357 1.00 94.56 172 PRO A N 1
ATOM 1379 C CA . PRO A 1 172 ? -8.267 -0.750 -13.478 1.00 94.56 172 PRO A CA 1
ATOM 1380 C C . PRO A 1 172 ? -8.498 -1.139 -12.013 1.00 94.56 172 PRO A C 1
ATOM 1382 O O . PRO A 1 172 ? -9.457 -1.847 -11.691 1.00 94.56 172 PRO A O 1
ATOM 1385 N N . VAL A 1 173 ? -7.662 -0.619 -11.115 1.00 95.00 173 VAL A N 1
ATOM 1386 C CA . VAL A 1 173 ? -7.857 -0.695 -9.665 1.00 95.00 173 VAL A CA 1
ATOM 1387 C C . VAL A 1 173 ? -8.941 0.309 -9.274 1.00 95.00 173 VAL A C 1
ATOM 1389 O O . VAL A 1 173 ? -8.733 1.520 -9.310 1.00 95.00 173 VAL A O 1
ATOM 1392 N N . ARG A 1 174 ? -10.121 -0.192 -8.889 1.00 92.88 174 ARG A N 1
ATOM 1393 C CA . ARG A 1 174 ? -11.336 0.614 -8.647 1.00 92.88 174 ARG A CA 1
ATOM 1394 C C . ARG A 1 174 ? -11.437 1.214 -7.239 1.00 92.88 174 ARG A C 1
ATOM 1396 O O . ARG A 1 174 ? -12.538 1.425 -6.740 1.00 92.88 174 ARG A O 1
ATOM 1403 N N . PHE A 1 175 ? -10.301 1.494 -6.612 1.00 94.44 175 PHE A N 1
ATOM 1404 C CA . PHE A 1 175 ? -10.235 2.201 -5.335 1.00 94.44 175 PHE A CA 1
ATOM 1405 C C . PHE A 1 175 ? -9.663 3.586 -5.583 1.00 94.44 175 PHE A C 1
ATOM 1407 O O . PHE A 1 175 ? -8.533 3.724 -6.054 1.00 94.44 175 PHE A O 1
ATOM 1414 N N . LYS A 1 176 ? -10.447 4.628 -5.320 1.00 90.31 176 LYS A N 1
ATOM 1415 C CA . LYS A 1 176 ? -10.086 5.987 -5.722 1.00 90.31 176 LYS A CA 1
ATOM 1416 C C . LYS A 1 176 ? -8.991 6.540 -4.820 1.00 90.31 176 LYS A C 1
ATOM 1418 O O . LYS A 1 176 ? -7.988 7.061 -5.312 1.00 90.31 176 LYS A O 1
ATOM 1423 N N . ALA A 1 177 ? -9.173 6.440 -3.507 1.00 94.06 177 ALA A N 1
ATOM 1424 C CA . ALA A 1 177 ? -8.270 7.031 -2.534 1.00 94.06 177 ALA A CA 1
ATOM 1425 C C . ALA A 1 177 ? -7.075 6.117 -2.248 1.00 94.06 177 ALA A C 1
ATOM 1427 O O . ALA A 1 177 ? -5.935 6.580 -2.331 1.00 94.06 177 ALA A O 1
ATOM 1428 N N . LEU A 1 178 ? -7.304 4.828 -2.004 1.00 95.81 178 LEU A N 1
ATOM 1429 C CA . LEU A 1 178 ? -6.248 3.827 -1.856 1.00 95.81 178 LEU A CA 1
ATOM 1430 C C . LEU A 1 178 ? -5.487 3.610 -3.162 1.00 95.81 178 LEU A C 1
ATOM 1432 O O . LEU A 1 178 ? -4.280 3.398 -3.118 1.00 95.81 178 LEU A O 1
ATOM 1436 N N . GLY A 1 179 ? -6.133 3.761 -4.324 1.00 95.06 179 GLY A N 1
ATOM 1437 C CA . GLY A 1 179 ? -5.447 3.716 -5.617 1.00 95.06 179 GLY A CA 1
ATOM 1438 C C . GLY A 1 179 ? -4.302 4.724 -5.711 1.00 95.06 179 GLY A C 1
ATOM 1439 O O . GLY A 1 179 ? -3.261 4.402 -6.273 1.00 95.06 179 GLY A O 1
ATOM 1440 N N . SER A 1 180 ? -4.438 5.896 -5.076 1.00 93.19 180 SER A N 1
ATOM 1441 C CA . SER A 1 180 ? -3.353 6.883 -5.033 1.00 93.19 180 SER A CA 1
ATOM 1442 C C . SER A 1 180 ? -2.144 6.429 -4.213 1.00 93.19 180 SER A C 1
ATOM 1444 O O . SER A 1 180 ? -1.038 6.804 -4.564 1.00 93.19 180 SER A O 1
ATOM 1446 N N . MET A 1 181 ? -2.335 5.604 -3.176 1.00 93.94 181 MET A N 1
ATOM 1447 C CA . MET A 1 181 ? -1.246 4.991 -2.403 1.00 93.94 181 MET A CA 1
ATOM 1448 C C . MET A 1 181 ? -0.643 3.798 -3.157 1.00 93.94 181 MET A C 1
ATOM 1450 O O . MET A 1 181 ? 0.574 3.622 -3.190 1.00 93.94 181 MET A O 1
ATOM 1454 N N . LEU A 1 182 ? -1.496 2.977 -3.775 1.00 96.69 182 LEU A N 1
ATOM 1455 C CA . LEU A 1 182 ? -1.096 1.780 -4.516 1.00 96.69 182 LEU A CA 1
ATOM 1456 C C . LEU A 1 182 ? -0.295 2.110 -5.784 1.00 96.69 182 LEU A C 1
ATOM 1458 O O . LEU A 1 182 ? 0.548 1.314 -6.185 1.00 96.69 182 LEU A O 1
ATOM 1462 N N . CYS A 1 183 ? -0.517 3.272 -6.407 1.00 96.19 183 CYS A N 1
ATOM 1463 C CA . CYS A 1 183 ? 0.211 3.672 -7.612 1.00 96.19 183 CYS A CA 1
ATOM 1464 C C . CYS A 1 183 ? 1.578 4.323 -7.340 1.00 96.19 183 CYS A C 1
ATOM 1466 O O . CYS A 1 183 ? 2.360 4.507 -8.272 1.00 96.19 183 CYS A O 1
ATOM 1468 N N . GLU A 1 184 ? 1.893 4.698 -6.097 1.00 94.69 184 GLU A N 1
ATOM 1469 C CA . GLU A 1 184 ? 3.159 5.372 -5.770 1.00 94.69 184 GLU A CA 1
ATOM 1470 C C . GLU A 1 184 ? 4.418 4.580 -6.143 1.00 94.69 184 GLU A C 1
ATOM 1472 O O . GLU A 1 184 ? 5.332 5.187 -6.705 1.00 94.69 184 GLU A O 1
ATOM 1477 N N . PRO A 1 185 ? 4.496 3.254 -5.921 1.00 96.06 185 PRO A N 1
ATOM 1478 C CA . PRO A 1 185 ? 5.676 2.485 -6.302 1.00 96.06 185 PRO A CA 1
ATOM 1479 C C . PRO A 1 185 ? 5.907 2.506 -7.817 1.00 96.06 185 PRO A C 1
ATOM 1481 O O . PRO A 1 185 ? 7.046 2.619 -8.262 1.00 96.06 185 PRO A O 1
ATOM 1484 N N . LEU A 1 186 ? 4.836 2.499 -8.625 1.00 96.50 186 LEU A N 1
ATOM 1485 C CA . LEU A 1 186 ? 4.943 2.687 -10.076 1.00 96.50 186 LEU A CA 1
ATOM 1486 C C . LEU A 1 186 ? 5.480 4.077 -10.425 1.00 96.50 186 LEU A C 1
ATOM 1488 O O . LEU A 1 186 ? 6.352 4.181 -11.277 1.00 96.50 186 LEU A O 1
ATOM 1492 N N . LEU A 1 187 ? 4.996 5.139 -9.774 1.00 95.44 187 LEU A N 1
ATOM 1493 C CA . LEU A 1 187 ? 5.478 6.509 -10.006 1.00 95.44 187 LEU A CA 1
ATOM 1494 C C . LEU A 1 187 ? 6.967 6.656 -9.653 1.00 95.44 187 LEU A C 1
ATOM 1496 O O . LEU A 1 187 ? 7.735 7.279 -10.394 1.00 95.44 187 LEU A O 1
ATOM 1500 N N . ALA A 1 188 ? 7.390 6.050 -8.543 1.00 93.62 188 ALA A N 1
ATOM 1501 C CA . ALA A 1 188 ? 8.783 6.042 -8.117 1.00 93.62 188 ALA A CA 1
ATOM 1502 C C . ALA A 1 188 ? 9.667 5.233 -9.080 1.00 93.62 188 ALA A C 1
ATOM 1504 O O . ALA A 1 188 ? 10.735 5.697 -9.481 1.00 93.62 188 ALA A O 1
ATOM 1505 N N . LEU A 1 189 ? 9.204 4.063 -9.527 1.00 94.56 189 LEU A N 1
ATOM 1506 C CA . LEU A 1 189 ? 9.888 3.277 -10.554 1.00 94.56 189 LEU A CA 1
ATOM 1507 C C . LEU A 1 189 ? 9.957 4.036 -11.880 1.00 94.56 189 LEU A C 1
ATOM 1509 O O . LEU A 1 189 ? 11.016 4.110 -12.482 1.00 94.56 189 LEU A O 1
ATOM 1513 N N . TYR A 1 190 ? 8.878 4.672 -12.326 1.00 94.94 190 TYR A N 1
ATOM 1514 C CA . TYR A 1 190 ? 8.824 5.363 -13.615 1.00 94.94 190 TYR A CA 1
ATOM 1515 C C . TYR A 1 190 ? 9.884 6.466 -13.753 1.00 94.94 190 TYR A C 1
ATOM 1517 O O . TYR A 1 190 ? 10.477 6.647 -14.824 1.00 94.94 190 TYR A O 1
ATOM 1525 N N . SER A 1 191 ? 10.150 7.173 -12.651 1.00 88.94 191 SER A N 1
ATOM 1526 C CA . SER A 1 191 ? 11.172 8.221 -12.588 1.00 88.94 191 SER A CA 1
ATOM 1527 C C . SER A 1 191 ? 12.601 7.682 -12.447 1.00 88.94 191 SER A C 1
ATOM 1529 O O . SER A 1 191 ? 13.529 8.340 -12.914 1.00 88.94 191 SER A O 1
ATOM 1531 N N . SER A 1 192 ? 12.786 6.489 -11.872 1.00 85.31 192 SER A N 1
ATOM 1532 C CA . SER A 1 192 ? 14.104 5.921 -11.542 1.00 85.31 192 SER A CA 1
ATOM 1533 C C . SER A 1 192 ? 14.608 4.853 -12.517 1.00 85.31 192 SER A C 1
ATOM 1535 O O . SER A 1 192 ? 15.816 4.721 -12.702 1.00 85.31 192 SER A O 1
ATOM 1537 N N . VAL A 1 193 ? 13.720 4.099 -13.170 1.00 83.31 193 VAL A N 1
ATOM 1538 C CA . VAL A 1 193 ? 14.125 3.036 -14.095 1.00 83.31 193 VAL A CA 1
ATOM 1539 C C . VAL A 1 193 ? 14.743 3.608 -15.371 1.00 83.31 193 VAL A C 1
ATOM 1541 O O . VAL A 1 193 ? 14.337 4.655 -15.891 1.00 83.31 193 VAL A O 1
ATOM 1544 N N . GLY A 1 194 ? 15.709 2.867 -15.916 1.00 78.94 194 GLY A N 1
ATOM 1545 C CA . GLY A 1 194 ? 16.313 3.167 -17.209 1.00 78.94 194 GLY A CA 1
ATOM 1546 C C . GLY A 1 194 ? 15.318 3.102 -18.376 1.00 78.94 194 GLY A C 1
ATOM 1547 O O . GLY A 1 194 ? 14.227 2.531 -18.278 1.00 78.94 194 GLY A O 1
ATOM 1548 N N . VAL A 1 195 ? 15.737 3.647 -19.524 1.00 72.50 195 VAL A N 1
ATOM 1549 C CA . VAL A 1 195 ? 14.918 3.789 -20.746 1.00 72.50 195 VAL A CA 1
ATOM 1550 C C . VAL A 1 195 ? 14.264 2.472 -21.188 1.00 72.50 195 VAL A C 1
ATOM 1552 O O . VAL A 1 195 ? 13.145 2.495 -21.685 1.00 72.50 195 VAL A O 1
ATOM 1555 N N . GLY A 1 196 ? 14.914 1.324 -20.966 1.00 81.00 196 GLY A N 1
ATOM 1556 C CA . GLY A 1 196 ? 14.386 0.016 -21.369 1.00 81.00 196 GLY A CA 1
ATOM 1557 C C . GLY A 1 196 ? 13.137 -0.446 -20.605 1.00 81.00 196 GLY A C 1
ATOM 1558 O O . GLY A 1 196 ? 12.277 -1.085 -21.199 1.00 81.00 196 GLY A O 1
ATOM 1559 N N . GLN A 1 197 ? 13.005 -0.111 -19.317 1.00 86.44 197 GLN A N 1
ATOM 1560 C CA . GLN A 1 197 ? 11.884 -0.569 -18.474 1.00 86.44 197 GLN A CA 1
ATOM 1561 C C . GLN A 1 197 ? 10.774 0.480 -18.333 1.00 86.44 197 GLN A C 1
ATOM 1563 O O . GLN A 1 197 ? 9.637 0.148 -17.998 1.00 86.44 197 GLN A O 1
ATOM 1568 N N . ARG A 1 198 ? 11.069 1.751 -18.633 1.00 91.31 198 ARG A N 1
ATOM 1569 C CA . ARG A 1 198 ? 10.096 2.849 -18.544 1.00 91.31 198 ARG A CA 1
ATOM 1570 C C . ARG A 1 198 ? 8.806 2.603 -19.353 1.00 91.31 198 ARG A C 1
ATOM 1572 O O . ARG A 1 198 ? 7.740 2.892 -18.809 1.00 91.31 198 ARG A O 1
ATOM 1579 N N . PRO A 1 199 ? 8.836 2.042 -20.582 1.00 93.12 199 PRO A N 1
ATOM 1580 C CA . PRO A 1 199 ? 7.613 1.712 -21.318 1.00 93.12 199 PRO A CA 1
ATOM 1581 C C . PRO A 1 199 ? 6.733 0.678 -20.605 1.00 93.12 199 PRO A C 1
ATOM 1583 O O . PRO A 1 199 ? 5.514 0.827 -20.598 1.00 93.12 199 PRO A O 1
ATOM 1586 N N . VAL A 1 200 ? 7.337 -0.330 -19.965 1.00 93.62 200 VAL A N 1
ATOM 1587 C CA . VAL A 1 200 ? 6.612 -1.373 -19.217 1.00 93.62 200 VAL A CA 1
ATOM 1588 C C . VAL A 1 200 ? 5.913 -0.763 -18.005 1.00 93.62 200 VAL A C 1
ATOM 1590 O O . VAL A 1 200 ? 4.709 -0.944 -17.827 1.00 93.62 200 VAL A O 1
ATOM 1593 N N . VAL A 1 201 ? 6.642 0.030 -17.213 1.00 95.62 201 VAL A N 1
ATOM 1594 C CA . VAL A 1 201 ? 6.075 0.733 -16.051 1.00 95.62 201 VAL A CA 1
ATOM 1595 C C . VAL A 1 201 ? 4.954 1.682 -16.485 1.00 95.62 201 VAL A C 1
ATOM 1597 O O . VAL A 1 201 ? 3.886 1.689 -15.877 1.00 95.62 201 VAL A O 1
ATOM 1600 N N . GLY A 1 202 ? 5.154 2.435 -17.572 1.00 95.75 202 GLY A N 1
ATOM 1601 C CA . GLY A 1 202 ? 4.142 3.346 -18.107 1.00 95.75 202 GLY A CA 1
ATOM 1602 C C . GLY A 1 202 ? 2.867 2.636 -18.576 1.00 95.75 202 GLY A C 1
ATOM 1603 O O . GLY A 1 202 ? 1.767 3.122 -18.313 1.00 95.75 202 GLY A O 1
ATOM 1604 N N . ALA A 1 203 ? 2.995 1.467 -19.211 1.00 95.31 203 ALA A N 1
ATOM 1605 C CA . ALA A 1 203 ? 1.852 0.652 -19.620 1.00 95.31 203 ALA A CA 1
ATOM 1606 C C . ALA A 1 203 ? 1.055 0.130 -18.412 1.00 95.31 203 ALA A C 1
ATOM 1608 O O . ALA A 1 203 ? -0.173 0.227 -18.404 1.00 95.31 203 ALA A O 1
ATOM 1609 N N . LEU A 1 204 ? 1.741 -0.353 -17.368 1.00 96.62 204 LEU A N 1
ATOM 1610 C CA . LEU A 1 204 ? 1.100 -0.779 -16.117 1.00 96.62 204 LEU A CA 1
ATOM 1611 C C . LEU A 1 204 ? 0.369 0.384 -15.437 1.00 96.62 204 LEU A C 1
ATOM 1613 O O . LEU A 1 204 ? -0.787 0.238 -15.049 1.00 96.62 204 LEU A O 1
ATOM 1617 N N . MET A 1 205 ? 1.002 1.559 -15.352 1.00 97.25 205 MET A N 1
ATOM 1618 C CA . MET A 1 205 ? 0.381 2.771 -14.809 1.00 97.25 205 MET A CA 1
ATOM 1619 C C . MET A 1 205 ? -0.908 3.137 -15.549 1.00 97.25 205 MET A C 1
ATOM 1621 O O . MET A 1 205 ? -1.944 3.322 -14.911 1.00 97.25 205 MET A O 1
ATOM 1625 N N . ALA A 1 206 ? -0.855 3.212 -16.882 1.00 96.44 206 ALA A N 1
ATOM 1626 C CA . ALA A 1 206 ? -2.003 3.583 -17.705 1.00 96.44 206 ALA A CA 1
ATOM 1627 C C . ALA A 1 206 ? -3.159 2.579 -17.586 1.00 96.44 206 ALA A C 1
ATOM 1629 O O . ALA A 1 206 ? -4.320 2.980 -17.558 1.00 96.44 206 ALA A O 1
ATOM 1630 N N . ALA A 1 207 ? -2.850 1.283 -17.503 1.00 96.25 207 ALA A N 1
ATOM 1631 C CA . ALA A 1 207 ? -3.863 0.237 -17.438 1.00 96.25 207 ALA A CA 1
ATOM 1632 C C . ALA A 1 207 ? -4.486 0.089 -16.038 1.00 96.25 207 ALA A C 1
ATOM 1634 O O . ALA A 1 207 ? -5.699 -0.079 -15.916 1.00 96.25 207 ALA A O 1
ATOM 1635 N N . MET A 1 208 ? -3.675 0.162 -14.979 1.00 96.81 208 MET A N 1
ATOM 1636 C CA . MET A 1 208 ? -4.130 -0.077 -13.605 1.00 96.81 208 MET A CA 1
ATOM 1637 C C . MET A 1 208 ? -4.706 1.171 -12.936 1.00 96.81 208 MET A C 1
ATOM 1639 O O . MET A 1 208 ? -5.606 1.060 -12.105 1.00 96.81 208 MET A O 1
ATOM 1643 N N . PHE A 1 209 ? -4.206 2.358 -13.279 1.00 97.25 209 PHE A N 1
ATOM 1644 C CA . PHE A 1 209 ? -4.537 3.607 -12.592 1.00 97.25 209 PHE A CA 1
ATOM 1645 C C . PHE A 1 209 ? -4.885 4.749 -13.567 1.00 97.25 209 PHE A C 1
ATOM 1647 O O . PHE A 1 209 ? -4.360 5.856 -13.412 1.00 97.25 209 PHE A O 1
ATOM 1654 N N . PRO A 1 210 ? -5.777 4.526 -14.555 1.00 95.75 210 PRO A N 1
ATOM 1655 C CA . PRO A 1 210 ? -6.078 5.521 -15.589 1.00 95.75 210 PRO A CA 1
ATOM 1656 C C . PRO A 1 210 ? -6.649 6.829 -15.022 1.00 95.75 210 PRO A C 1
ATOM 1658 O O . PRO A 1 210 ? -6.391 7.902 -15.564 1.00 95.75 210 PRO A O 1
ATOM 1661 N N . ASP A 1 211 ? -7.378 6.745 -13.905 1.00 94.50 211 ASP A N 1
ATOM 1662 C CA . ASP A 1 211 ? -8.073 7.878 -13.284 1.00 94.50 211 ASP A CA 1
ATOM 1663 C C . ASP A 1 211 ? -7.236 8.600 -12.212 1.00 94.50 211 ASP A C 1
ATOM 1665 O O . ASP A 1 211 ? -7.688 9.577 -11.605 1.00 94.50 211 ASP A O 1
ATOM 1669 N N . GLN A 1 212 ? -6.014 8.131 -11.932 1.00 96.06 212 GLN A N 1
ATOM 1670 C CA . GLN A 1 212 ? -5.152 8.753 -10.929 1.00 96.06 212 GLN A CA 1
ATOM 1671 C C . GLN A 1 212 ? -4.422 9.956 -11.531 1.00 96.06 212 GLN A C 1
ATOM 1673 O O . GLN A 1 212 ? -3.528 9.811 -12.362 1.00 96.06 212 GLN A O 1
ATOM 1678 N N . ALA A 1 213 ? -4.738 11.161 -11.048 1.00 94.31 213 ALA A N 1
ATOM 1679 C CA . ALA A 1 213 ? -4.182 12.411 -11.580 1.00 94.31 213 ALA A CA 1
ATOM 1680 C C . ALA A 1 213 ? -2.639 12.441 -11.621 1.00 94.31 213 ALA A C 1
ATOM 1682 O O . ALA A 1 213 ? -2.056 12.993 -12.553 1.00 94.31 213 ALA A O 1
ATOM 1683 N N . ALA A 1 214 ? -1.971 11.826 -10.637 1.00 93.88 214 ALA A N 1
ATOM 1684 C CA . ALA A 1 214 ? -0.511 11.721 -10.603 1.00 93.88 214 ALA A CA 1
ATOM 1685 C C . ALA A 1 214 ? 0.042 10.854 -11.749 1.00 93.88 214 ALA A C 1
ATOM 1687 O O . ALA A 1 214 ? 1.054 11.204 -12.352 1.00 93.88 214 ALA A O 1
ATOM 1688 N N . VAL A 1 215 ? -0.652 9.764 -12.088 1.00 96.06 215 VAL A N 1
ATOM 1689 C CA . VAL A 1 215 ? -0.310 8.891 -13.218 1.00 96.06 215 VAL A CA 1
ATOM 1690 C C . VAL A 1 215 ? -0.498 9.632 -14.535 1.00 96.06 215 VAL A C 1
ATOM 1692 O O . VAL A 1 215 ? 0.424 9.667 -15.350 1.00 96.06 215 VAL A O 1
ATOM 1695 N N . THR A 1 216 ? -1.641 10.298 -14.720 1.00 95.31 216 THR A N 1
ATOM 1696 C CA . THR A 1 216 ? -1.904 11.110 -15.916 1.00 95.31 216 THR A CA 1
ATOM 1697 C C . THR A 1 216 ? -0.828 12.181 -16.113 1.00 95.31 216 THR A C 1
ATOM 1699 O O . THR A 1 216 ? -0.303 12.343 -17.214 1.00 95.31 216 THR A O 1
ATOM 1702 N N . ALA A 1 217 ? -0.459 12.889 -15.041 1.00 94.69 217 ALA A N 1
ATOM 1703 C CA . ALA A 1 217 ? 0.560 13.930 -15.090 1.00 94.69 217 ALA A CA 1
ATOM 1704 C C . ALA A 1 217 ? 1.950 13.376 -15.442 1.00 94.69 217 ALA A C 1
ATOM 1706 O O . ALA A 1 217 ? 2.641 13.965 -16.273 1.00 94.69 217 ALA A O 1
ATOM 1707 N N . ALA A 1 218 ? 2.348 12.244 -14.853 1.00 94.12 218 ALA A N 1
ATOM 1708 C CA . ALA A 1 218 ? 3.641 11.614 -15.120 1.00 94.12 218 ALA A CA 1
ATOM 1709 C C . ALA A 1 218 ? 3.771 11.152 -16.582 1.00 94.12 218 ALA A C 1
ATOM 1711 O O . ALA A 1 218 ? 4.775 11.438 -17.233 1.00 94.12 218 ALA A O 1
ATOM 1712 N N . LEU A 1 219 ? 2.735 10.505 -17.126 1.00 94.00 219 LEU A N 1
ATOM 1713 C CA . LEU A 1 219 ? 2.731 10.019 -18.511 1.00 94.00 219 LEU A CA 1
ATOM 1714 C C . LEU A 1 219 ? 2.671 11.159 -19.543 1.00 94.00 219 LEU A C 1
ATOM 1716 O O . LEU A 1 219 ? 3.207 11.033 -20.641 1.00 94.00 219 LEU A O 1
ATOM 1720 N N . ALA A 1 220 ? 2.062 12.298 -19.204 1.00 91.31 220 ALA A N 1
ATOM 1721 C CA . ALA A 1 220 ? 2.049 13.466 -20.084 1.00 91.31 220 ALA A CA 1
ATOM 1722 C C . ALA A 1 220 ? 3.432 14.132 -20.212 1.00 91.31 220 ALA A C 1
ATOM 1724 O O . ALA A 1 220 ? 3.750 14.707 -21.254 1.00 91.31 220 ALA A O 1
ATOM 1725 N N . GLN A 1 221 ? 4.262 14.061 -19.167 1.00 82.94 221 GLN A N 1
ATOM 1726 C CA . GLN A 1 221 ? 5.600 14.660 -19.163 1.00 82.94 221 GLN A CA 1
ATOM 1727 C C . GLN A 1 221 ? 6.599 13.892 -20.036 1.00 82.94 221 GLN A C 1
ATOM 1729 O O . GLN A 1 221 ? 7.518 14.506 -20.562 1.00 82.94 221 GLN A O 1
ATOM 1734 N N . SER A 1 222 ? 6.407 12.587 -20.248 1.00 67.81 222 SER A N 1
ATOM 1735 C CA . SER A 1 222 ? 7.314 11.758 -21.058 1.00 67.81 222 SER A CA 1
ATOM 1736 C C . SER A 1 222 ? 7.161 11.907 -22.573 1.00 67.81 222 SER A C 1
ATOM 1738 O O . SER A 1 222 ? 7.937 11.322 -23.320 1.00 67.81 222 SER A O 1
ATOM 1740 N N . VAL A 1 223 ? 6.132 12.625 -23.031 1.00 60.50 223 VAL A N 1
ATOM 1741 C CA . VAL A 1 223 ? 5.859 12.870 -24.462 1.00 60.50 223 VAL A CA 1
ATOM 1742 C C . VAL A 1 223 ? 6.574 14.143 -24.961 1.00 60.50 223 VAL A C 1
ATOM 1744 O O . VAL A 1 223 ? 6.487 14.477 -26.140 1.00 60.50 223 VAL A O 1
ATOM 1747 N N . ARG A 1 224 ? 7.288 14.857 -24.081 1.00 46.22 224 ARG A N 1
ATOM 1748 C CA . ARG A 1 224 ? 8.084 16.054 -24.395 1.00 46.22 224 ARG A CA 1
ATOM 1749 C C . ARG A 1 224 ? 9.573 15.749 -24.355 1.00 46.22 224 ARG A C 1
ATOM 1751 O O . ARG A 1 224 ? 10.283 16.354 -25.184 1.00 46.22 224 ARG A O 1
#